Protein AF-A0A2D8AU77-F1 (afdb_monomer)

Solvent-accessible surface area (backbone atoms only — not comparable to full-atom values): 14672 Å² total; per-residue (Å²): 128,83,46,94,90,48,63,36,61,53,73,69,85,56,37,37,74,54,28,60,70,78,68,52,54,48,83,53,68,79,52,48,72,45,67,68,83,50,35,50,92,69,26,81,42,45,79,38,60,68,32,24,64,81,37,71,62,53,94,73,84,44,46,24,27,54,78,85,56,61,42,60,95,58,80,84,80,68,30,31,65,75,47,79,46,61,77,47,67,58,42,41,45,76,39,79,34,42,38,38,49,42,52,44,94,48,29,75,43,71,49,78,48,67,54,81,85,55,46,74,47,81,55,90,48,30,39,38,37,33,34,89,58,62,47,77,48,51,33,38,39,28,10,29,34,98,89,46,77,26,72,47,82,43,73,42,36,28,38,72,74,80,79,77,81,75,74,81,76,75,73,72,72,75,81,75,74,66,71,61,69,62,65,48,58,68,53,48,57,54,51,53,53,51,51,52,53,52,47,50,49,54,70,74,64,62,82,76,79,85,84,84,80,92,81,85,81,85,91,76,86,79,88,83,71,81,76,83,83,83,78,87,81,82,82,131

pLDDT: mean 84.71, std 14.75, range [48.06, 97.75]

Structure (mmCIF, N/CA/C/O backbone):
data_AF-A0A2D8AU77-F1
#
_entry.id   AF-A0A2D8AU77-F1
#
loop_
_atom_site.group_PDB
_atom_site.id
_atom_site.type_symbol
_atom_site.label_atom_id
_atom_site.label_alt_id
_atom_site.label_comp_id
_atom_site.label_asym_id
_atom_site.label_entity_id
_atom_site.label_seq_id
_atom_site.pdbx_PDB_ins_code
_atom_site.Cartn_x
_atom_site.Cartn_y
_atom_site.Cartn_z
_atom_site.occupancy
_atom_site.B_iso_or_equiv
_atom_site.auth_seq_id
_atom_site.auth_comp_id
_atom_site.auth_asym_id
_atom_site.auth_atom_id
_atom_site.pdbx_PDB_model_num
ATOM 1 N N . MET A 1 1 ? 14.375 4.867 -51.696 1.00 76.81 1 MET A N 1
ATOM 2 C CA . MET A 1 1 ? 15.497 3.934 -51.950 1.00 76.81 1 MET A CA 1
ATOM 3 C C . MET A 1 1 ? 16.720 4.616 -51.396 1.00 76.81 1 MET A C 1
ATOM 5 O O . MET A 1 1 ? 16.798 5.820 -51.591 1.00 76.81 1 MET A O 1
ATOM 9 N N . THR A 1 2 ? 17.594 3.895 -50.699 1.00 79.56 2 THR A N 1
ATOM 10 C CA . THR A 1 2 ? 18.822 4.482 -50.153 1.00 79.56 2 THR A CA 1
ATOM 11 C C . THR A 1 2 ? 19.690 5.033 -51.278 1.00 79.56 2 THR A C 1
ATOM 13 O O . THR A 1 2 ? 19.745 4.456 -52.376 1.00 79.56 2 THR A O 1
ATOM 16 N N . GLU A 1 3 ? 20.314 6.185 -51.048 1.00 84.06 3 GLU A N 1
ATOM 17 C CA . GLU A 1 3 ? 21.192 6.820 -52.026 1.00 84.06 3 GLU A CA 1
ATOM 18 C C . GLU A 1 3 ? 22.646 6.501 -51.697 1.00 84.06 3 GLU A C 1
ATOM 20 O O . GLU A 1 3 ? 23.125 6.800 -50.626 1.00 84.06 3 GLU A O 1
ATOM 25 N N . TRP A 1 4 ? 23.419 5.946 -52.631 1.00 80.75 4 TRP A N 1
ATOM 26 C CA . TRP A 1 4 ? 24.806 5.535 -52.346 1.00 80.75 4 TRP A CA 1
ATOM 27 C C . TRP A 1 4 ? 25.771 6.680 -51.965 1.00 80.75 4 TRP A C 1
ATOM 29 O O . TRP A 1 4 ? 26.880 6.409 -51.504 1.00 80.75 4 TRP A O 1
ATOM 39 N N . GLN A 1 5 ? 25.402 7.934 -52.254 1.00 89.00 5 GLN A N 1
ATOM 40 C CA . GLN A 1 5 ? 26.168 9.136 -51.889 1.00 89.00 5 GLN A CA 1
ATOM 41 C C . GLN A 1 5 ? 25.756 9.709 -50.540 1.00 89.00 5 GLN A C 1
ATOM 43 O O . GLN A 1 5 ? 26.489 10.541 -50.005 1.00 89.00 5 GLN A O 1
ATOM 48 N N . ASP A 1 6 ? 24.612 9.270 -50.033 1.00 92.50 6 ASP A N 1
ATOM 49 C CA . ASP A 1 6 ? 24.122 9.617 -48.723 1.00 92.50 6 ASP A CA 1
ATOM 50 C C . ASP A 1 6 ? 24.396 8.449 -47.781 1.00 92.50 6 ASP A C 1
ATOM 52 O O . ASP A 1 6 ? 24.239 7.286 -48.141 1.00 92.50 6 ASP A O 1
ATOM 56 N N . ALA A 1 7 ? 24.941 8.741 -46.611 1.00 93.75 7 ALA A N 1
ATOM 57 C CA . ALA A 1 7 ? 25.281 7.692 -45.657 1.00 93.75 7 ALA A CA 1
ATOM 58 C C . ALA A 1 7 ? 24.218 7.533 -44.568 1.00 93.75 7 ALA A C 1
ATOM 60 O O . ALA A 1 7 ? 24.369 6.600 -43.784 1.00 93.75 7 ALA A O 1
ATOM 61 N N . ASP A 1 8 ? 23.250 8.448 -44.512 1.00 94.88 8 ASP A N 1
ATOM 62 C CA . ASP A 1 8 ? 22.189 8.615 -43.514 1.00 94.88 8 ASP A CA 1
ATOM 63 C C . ASP A 1 8 ? 20.964 9.153 -44.277 1.00 94.88 8 ASP A C 1
ATOM 65 O O . ASP A 1 8 ? 20.753 10.355 -44.386 1.00 94.88 8 ASP A O 1
ATOM 69 N N . THR A 1 9 ? 20.252 8.255 -44.965 1.00 94.81 9 THR A N 1
ATOM 70 C CA . THR A 1 9 ? 19.249 8.606 -45.986 1.00 94.81 9 THR A CA 1
ATOM 71 C C . THR A 1 9 ? 18.031 9.344 -45.402 1.00 94.81 9 THR A C 1
ATOM 73 O O . THR A 1 9 ? 17.323 10.030 -46.148 1.00 94.81 9 THR A O 1
ATOM 76 N N . ASP A 1 10 ? 17.744 9.201 -44.109 1.00 93.00 10 ASP A N 1
ATOM 77 C CA . ASP A 1 10 ? 16.628 9.868 -43.432 1.00 93.00 10 ASP A CA 1
ATOM 78 C C . ASP A 1 10 ? 17.044 10.960 -42.428 1.00 93.00 10 ASP A C 1
ATOM 80 O O . ASP A 1 10 ? 16.170 11.572 -41.803 1.00 93.00 10 ASP A O 1
ATOM 84 N N . ASP A 1 11 ? 18.340 11.292 -42.382 1.00 94.06 11 ASP A N 1
ATOM 85 C CA . ASP A 1 11 ? 18.947 12.379 -41.606 1.00 94.06 11 ASP A CA 1
ATOM 86 C C . ASP A 1 11 ? 18.665 12.294 -40.086 1.00 94.06 11 ASP A C 1
ATOM 88 O O . ASP A 1 11 ? 18.584 13.320 -39.392 1.00 94.06 11 ASP A O 1
ATOM 92 N N . ASP A 1 12 ? 18.505 11.089 -39.535 1.00 92.44 12 ASP A N 1
ATOM 93 C CA . ASP A 1 12 ? 18.164 10.872 -38.121 1.00 92.44 12 ASP A CA 1
ATOM 94 C C . ASP A 1 12 ? 19.395 10.669 -37.202 1.00 92.44 12 ASP A C 1
ATOM 96 O O . ASP A 1 12 ? 19.289 10.549 -35.964 1.00 92.44 12 ASP A O 1
ATOM 100 N N . GLY A 1 13 ? 20.584 10.678 -37.814 1.00 92.12 13 GLY A N 1
ATOM 101 C CA . GLY A 1 13 ? 21.879 10.502 -37.172 1.00 92.12 13 GLY A CA 1
ATOM 102 C C . GLY A 1 13 ? 22.376 9.054 -37.127 1.00 92.12 13 GLY A C 1
ATOM 103 O O . GLY A 1 13 ? 23.469 8.821 -36.586 1.00 92.12 13 GLY A O 1
ATOM 104 N N . LEU A 1 14 ? 21.626 8.087 -37.659 1.00 92.94 14 LEU A N 1
ATOM 105 C CA . LEU A 1 14 ? 22.060 6.714 -37.891 1.00 92.94 14 LEU A CA 1
ATOM 106 C C . LEU A 1 14 ? 22.450 6.529 -39.358 1.00 92.94 14 LEU A C 1
ATOM 108 O O . LEU A 1 14 ? 21.893 7.105 -40.271 1.00 92.94 14 LEU A O 1
ATOM 112 N N . LYS A 1 15 ? 23.493 5.734 -39.601 1.00 94.81 15 LYS A N 1
ATOM 113 C CA . LYS A 1 15 ? 23.916 5.468 -40.980 1.00 94.81 15 LYS A CA 1
ATOM 114 C C . LYS A 1 15 ? 23.130 4.301 -41.547 1.00 94.81 15 LYS A C 1
ATOM 116 O O . LYS A 1 15 ? 23.093 3.270 -40.876 1.00 94.81 15 LYS A O 1
ATOM 121 N N . ASP A 1 16 ? 22.781 4.354 -42.831 1.00 93.69 16 ASP A N 1
ATOM 122 C CA . ASP A 1 16 ? 22.089 3.277 -43.554 1.00 93.69 16 ASP A CA 1
ATOM 123 C C . ASP A 1 16 ? 22.693 1.890 -43.277 1.00 93.69 16 ASP A C 1
ATOM 125 O O . ASP A 1 16 ? 22.014 0.887 -43.065 1.00 93.69 16 ASP A O 1
ATOM 129 N N . GLY A 1 17 ? 24.028 1.807 -43.304 1.00 92.31 17 GLY A N 1
ATOM 130 C CA . GLY A 1 17 ? 24.744 0.551 -43.087 1.00 92.31 17 GLY A CA 1
ATOM 131 C C . GLY A 1 17 ? 24.666 0.031 -41.648 1.00 92.31 17 GLY A C 1
ATOM 132 O O . GLY A 1 17 ? 24.762 -1.177 -41.439 1.00 92.31 17 GLY A O 1
ATOM 133 N N . TYR A 1 18 ? 24.527 0.924 -40.668 1.00 92.81 18 TYR A N 1
ATOM 134 C CA . TYR A 1 18 ? 24.339 0.571 -39.264 1.00 92.81 18 TYR A CA 1
ATOM 135 C C . TYR A 1 18 ? 22.894 0.162 -38.990 1.00 92.81 18 TYR A C 1
ATOM 137 O O . TYR A 1 18 ? 22.687 -0.875 -38.370 1.00 92.81 18 TYR A O 1
ATOM 145 N N . GLU A 1 19 ? 21.919 0.890 -39.523 1.00 94.44 19 GLU A N 1
ATOM 146 C CA . GLU A 1 19 ? 20.495 0.551 -39.428 1.00 94.44 19 GLU A CA 1
ATOM 147 C C . GLU A 1 19 ? 20.201 -0.840 -39.995 1.00 94.44 19 GLU A C 1
ATOM 149 O O . GLU A 1 19 ? 19.624 -1.690 -39.320 1.00 94.44 19 GLU A O 1
ATOM 154 N N . LEU A 1 20 ? 20.743 -1.159 -41.178 1.00 92.88 20 LEU A N 1
ATOM 155 C CA . LEU A 1 20 ? 20.658 -2.511 -41.745 1.00 92.88 20 LEU A CA 1
ATOM 156 C C . LEU A 1 20 ? 21.310 -3.583 -40.859 1.00 92.88 20 LEU A C 1
ATOM 158 O O . LEU A 1 20 ? 20.925 -4.752 -40.924 1.00 92.88 20 LEU A O 1
ATOM 162 N N . PHE A 1 21 ? 22.324 -3.213 -40.074 1.00 93.56 21 PHE A N 1
ATOM 163 C CA . PHE A 1 21 ? 23.000 -4.124 -39.155 1.00 93.56 21 PHE A CA 1
ATOM 164 C C . PHE A 1 21 ? 22.177 -4.380 -37.885 1.00 93.56 21 PHE A C 1
ATOM 166 O O . PHE A 1 21 ? 22.143 -5.522 -37.425 1.00 93.56 21 PHE A O 1
ATOM 173 N N . ILE A 1 22 ? 21.509 -3.358 -37.342 1.00 92.38 22 ILE A N 1
ATOM 174 C CA . ILE A 1 22 ? 20.638 -3.480 -36.159 1.00 92.38 22 ILE A CA 1
ATOM 175 C C . ILE A 1 22 ? 19.201 -3.903 -36.503 1.00 92.38 22 ILE A C 1
ATOM 177 O O . ILE A 1 22 ? 18.459 -4.311 -35.616 1.00 92.38 22 ILE A O 1
ATOM 181 N N . GLY A 1 23 ? 18.832 -3.886 -37.786 1.00 92.06 23 GLY A N 1
ATOM 182 C CA . GLY A 1 23 ? 17.532 -4.333 -38.283 1.00 92.06 23 GLY A CA 1
ATOM 183 C C . GLY A 1 23 ? 16.473 -3.234 -38.404 1.00 92.06 23 GLY A C 1
ATOM 184 O O . GLY A 1 23 ? 15.302 -3.573 -38.583 1.00 92.06 23 GLY A O 1
ATOM 185 N N . THR A 1 24 ? 16.863 -1.958 -38.332 1.00 94.00 24 THR A N 1
ATOM 186 C CA . THR A 1 24 ? 15.988 -0.808 -38.610 1.00 94.00 24 THR A CA 1
ATOM 187 C C . THR A 1 24 ? 15.994 -0.460 -40.106 1.00 94.00 24 THR A C 1
ATOM 189 O O . THR A 1 24 ? 16.575 -1.188 -40.925 1.00 94.00 24 THR A O 1
ATOM 192 N N . ASN A 1 25 ? 15.236 0.564 -40.510 1.00 93.31 25 ASN A N 1
ATOM 193 C CA . ASN A 1 25 ? 14.991 0.867 -41.917 1.00 93.31 25 ASN A CA 1
ATOM 194 C C . ASN A 1 25 ? 15.530 2.257 -42.291 1.00 93.31 25 ASN A C 1
ATOM 196 O O . ASN A 1 25 ? 14.841 3.214 -41.965 1.00 93.31 25 ASN A O 1
ATOM 200 N N . PRO A 1 26 ? 16.571 2.345 -43.148 1.00 94.88 26 PRO A N 1
ATOM 201 C CA . PRO A 1 26 ? 17.208 3.607 -43.572 1.00 94.88 26 PRO A CA 1
ATOM 202 C C . PRO A 1 26 ? 16.337 4.648 -44.279 1.00 94.88 26 PRO A C 1
ATOM 204 O O . PRO A 1 26 ? 16.830 5.609 -44.856 1.00 94.88 26 PRO A O 1
ATOM 207 N N . LEU A 1 27 ? 15.044 4.383 -44.428 1.00 94.50 27 LEU A N 1
ATOM 208 C CA . LEU A 1 27 ? 14.089 5.301 -45.038 1.00 94.50 27 LEU A CA 1
ATOM 209 C C . LEU A 1 27 ? 13.119 5.884 -44.003 1.00 94.50 27 LEU A C 1
ATOM 211 O O . LEU A 1 27 ? 12.182 6.583 -44.404 1.00 94.50 27 LEU A O 1
ATOM 215 N N . PHE A 1 28 ? 13.258 5.517 -42.730 1.00 93.62 28 PHE A N 1
ATOM 216 C CA . PHE A 1 28 ? 12.332 5.843 -41.659 1.00 93.62 28 PHE A CA 1
ATOM 217 C C . PHE A 1 28 ? 13.088 6.144 -40.374 1.00 93.62 28 PHE A C 1
ATOM 219 O O . PHE A 1 28 ? 13.631 5.241 -39.754 1.00 93.62 28 PHE A O 1
ATOM 226 N N . THR A 1 29 ? 12.947 7.390 -39.931 1.00 93.19 29 THR A N 1
ATOM 227 C CA . THR A 1 29 ? 13.576 7.900 -38.717 1.00 93.19 29 THR A CA 1
ATOM 228 C C . THR A 1 29 ? 13.293 7.011 -37.507 1.00 93.19 29 THR A C 1
ATOM 230 O O . THR A 1 29 ? 12.124 6.771 -37.172 1.00 93.19 29 THR A O 1
ATOM 233 N N . ASP A 1 30 ? 14.342 6.619 -36.796 1.00 93.81 30 ASP A N 1
ATOM 234 C CA . ASP A 1 30 ? 14.290 5.870 -35.551 1.00 93.81 30 ASP A CA 1
ATOM 235 C C . ASP A 1 30 ? 14.156 6.841 -34.369 1.00 93.81 30 ASP A C 1
ATOM 237 O O . ASP A 1 30 ? 15.138 7.307 -33.791 1.00 93.81 30 ASP A O 1
ATOM 241 N N . LEU A 1 31 ? 12.924 7.191 -34.006 1.00 92.81 31 LEU A N 1
ATOM 242 C CA . LEU A 1 31 ? 12.674 8.168 -32.944 1.00 92.81 31 LEU A CA 1
ATOM 243 C C . LEU A 1 31 ? 12.874 7.582 -31.535 1.00 92.81 31 LEU A C 1
ATOM 245 O O . LEU A 1 31 ? 12.769 6.377 -31.319 1.00 92.81 31 LEU A O 1
ATOM 249 N N . ASP A 1 32 ? 13.187 8.495 -30.620 1.00 94.69 32 ASP A N 1
ATOM 250 C CA . ASP A 1 32 ? 13.056 8.376 -29.166 1.00 94.69 32 ASP A CA 1
ATOM 251 C C . ASP A 1 32 ? 11.795 9.180 -28.819 1.00 94.69 32 ASP A C 1
ATOM 253 O O . ASP A 1 32 ? 11.794 10.419 -28.903 1.00 94.69 32 ASP A O 1
ATOM 257 N N . ASN A 1 33 ? 10.670 8.489 -28.639 1.00 96.00 33 ASN A N 1
ATOM 258 C CA . ASN A 1 33 ? 9.356 9.134 -28.608 1.00 96.00 33 ASN A CA 1
ATOM 259 C C . ASN A 1 33 ? 8.957 9.613 -27.203 1.00 96.00 33 ASN A C 1
ATOM 261 O O . ASN A 1 33 ? 8.157 10.551 -27.091 1.00 96.00 33 ASN A O 1
ATOM 265 N N . ASP A 1 34 ? 9.547 9.060 -26.148 1.00 96.69 34 ASP A N 1
ATOM 266 C CA . ASP A 1 34 ? 9.328 9.501 -24.769 1.00 96.69 34 ASP A CA 1
ATOM 267 C C . ASP A 1 34 ? 10.467 10.359 -24.187 1.00 96.69 34 ASP A C 1
ATOM 269 O O . ASP A 1 34 ? 10.263 11.052 -23.183 1.00 96.69 34 ASP A O 1
ATOM 273 N N . GLY A 1 35 ? 11.604 10.442 -24.876 1.00 95.75 35 GLY A N 1
ATOM 274 C CA . GLY A 1 35 ? 12.720 11.321 -24.558 1.00 95.75 35 GLY A CA 1
ATOM 275 C C . GLY A 1 35 ? 13.615 10.809 -23.433 1.00 95.75 35 GLY A C 1
ATOM 276 O O . GLY A 1 35 ? 14.251 11.636 -22.764 1.00 95.75 35 GLY A O 1
ATOM 277 N N . ASP A 1 36 ? 13.651 9.501 -23.179 1.00 95.12 36 ASP A N 1
ATOM 278 C CA . ASP A 1 36 ? 14.507 8.889 -22.157 1.00 95.12 36 ASP A CA 1
ATOM 279 C C . ASP A 1 36 ? 15.983 8.746 -22.606 1.00 95.12 36 ASP A C 1
ATOM 281 O O . ASP A 1 36 ? 16.886 8.520 -21.789 1.00 95.12 36 ASP A O 1
ATOM 285 N N . GLY A 1 37 ? 16.251 9.004 -23.891 1.00 93.88 37 GLY A N 1
ATOM 286 C CA . GLY A 1 37 ? 17.565 8.922 -24.517 1.00 93.88 37 GLY A CA 1
ATOM 287 C C . GLY A 1 37 ? 17.822 7.611 -25.259 1.00 93.88 37 GLY A C 1
ATOM 288 O O . GLY A 1 37 ? 18.938 7.428 -25.768 1.00 93.88 37 GLY A O 1
ATOM 289 N N . LEU A 1 38 ? 16.835 6.722 -25.336 1.00 95.38 38 LEU A N 1
ATOM 290 C CA . LEU A 1 38 ? 16.853 5.481 -26.090 1.00 95.38 38 LEU A CA 1
ATOM 291 C C . LEU A 1 38 ? 15.836 5.534 -27.221 1.00 95.38 38 LEU A C 1
ATOM 293 O O . LEU A 1 38 ? 14.781 6.139 -27.139 1.00 95.38 38 LEU A O 1
ATOM 297 N N . ARG A 1 39 ? 16.202 4.923 -28.345 1.00 94.06 39 ARG A N 1
ATOM 298 C CA . ARG A 1 39 ? 15.299 4.817 -29.494 1.00 94.06 39 ARG A CA 1
ATOM 299 C C . ARG A 1 39 ? 14.408 3.592 -29.322 1.00 94.06 39 ARG A C 1
ATOM 301 O O . ARG A 1 39 ? 14.814 2.625 -28.673 1.00 94.06 39 ARG A O 1
ATOM 308 N N . TRP A 1 40 ? 13.287 3.561 -30.036 1.00 92.75 40 TRP A N 1
ATOM 309 C CA . TRP A 1 40 ? 12.281 2.490 -29.971 1.00 92.75 40 TRP A CA 1
ATOM 310 C C . TRP A 1 40 ? 12.788 1.040 -30.068 1.00 92.75 40 TRP A C 1
ATOM 312 O O . TRP A 1 40 ? 12.117 0.118 -29.619 1.00 92.75 40 TRP A O 1
ATOM 322 N N . PHE A 1 41 ? 13.940 0.793 -30.699 1.00 92.31 41 PHE A N 1
ATOM 323 C CA . PHE A 1 41 ? 14.514 -0.553 -30.840 1.00 92.31 41 PHE A CA 1
ATOM 324 C C . PHE A 1 41 ? 15.419 -0.967 -29.665 1.00 92.31 41 PHE A C 1
ATOM 326 O O . PHE A 1 41 ? 15.883 -2.108 -29.616 1.00 92.31 41 PHE A O 1
ATOM 333 N N . GLN A 1 42 ? 15.727 -0.036 -28.763 1.00 93.81 42 GLN A N 1
ATOM 334 C CA . GLN A 1 42 ? 16.488 -0.253 -27.530 1.00 93.81 42 GLN A CA 1
ATOM 335 C C . GLN A 1 42 ? 15.576 -0.250 -26.305 1.00 93.81 42 GLN A C 1
ATOM 337 O O . GLN A 1 42 ? 15.958 -0.835 -25.296 1.00 93.81 42 GLN A O 1
ATOM 342 N N . ASP A 1 43 ? 14.405 0.374 -26.415 1.00 95.62 43 ASP A N 1
ATOM 343 C CA . ASP A 1 43 ? 13.401 0.461 -25.364 1.00 95.62 43 ASP A CA 1
ATOM 344 C C . ASP A 1 43 ? 12.279 -0.574 -25.554 1.00 95.62 43 ASP A C 1
ATOM 346 O O . ASP A 1 43 ? 11.834 -0.831 -26.675 1.00 95.62 43 ASP A O 1
ATOM 350 N N . CYS A 1 44 ? 11.818 -1.185 -24.462 1.00 95.25 44 CYS A N 1
ATOM 351 C CA . CYS A 1 44 ? 10.640 -2.040 -24.489 1.00 95.25 44 CYS A CA 1
ATOM 352 C C . CYS A 1 44 ? 9.316 -1.249 -24.488 1.00 95.25 44 CYS A C 1
ATOM 354 O O . CYS A 1 44 ? 8.312 -1.799 -24.957 1.00 95.25 44 CYS A O 1
ATOM 356 N N . ASP A 1 45 ? 9.304 0.017 -24.048 1.00 96.19 45 ASP A N 1
ATOM 357 C CA . ASP A 1 45 ? 8.154 0.928 -24.131 1.00 96.19 45 ASP A CA 1
ATOM 358 C C . ASP A 1 45 ? 8.561 2.382 -24.436 1.00 96.19 45 ASP A C 1
ATOM 360 O O . ASP A 1 45 ? 8.499 3.251 -23.578 1.00 96.19 45 ASP A O 1
ATOM 364 N N . ASP A 1 46 ? 8.813 2.668 -25.717 1.00 96.00 46 ASP A N 1
ATOM 365 C CA . ASP A 1 46 ? 9.129 3.999 -26.291 1.00 96.00 46 ASP A CA 1
ATOM 366 C C . ASP A 1 46 ? 8.003 5.061 -26.160 1.00 96.00 46 ASP A C 1
ATOM 368 O O . ASP A 1 46 ? 7.955 6.070 -26.866 1.00 96.00 46 ASP A O 1
ATOM 372 N N . ASN A 1 47 ? 6.991 4.821 -25.326 1.00 97.19 47 ASN A N 1
ATOM 373 C CA . ASN A 1 47 ? 5.974 5.815 -24.974 1.00 97.19 47 ASN A CA 1
ATOM 374 C C . ASN A 1 47 ? 6.014 6.192 -23.490 1.00 97.19 47 ASN A C 1
ATOM 376 O O . ASN A 1 47 ? 5.160 6.974 -23.047 1.00 97.19 47 ASN A O 1
ATOM 380 N N . ASN A 1 48 ? 6.955 5.652 -22.718 1.00 96.94 48 ASN A N 1
ATOM 381 C CA . ASN A 1 48 ? 7.048 5.865 -21.290 1.00 96.94 48 ASN A CA 1
ATOM 382 C C . ASN A 1 48 ? 8.501 5.926 -20.824 1.00 96.94 48 ASN A C 1
ATOM 384 O O . ASN A 1 48 ? 9.073 4.925 -20.419 1.00 96.94 48 ASN A O 1
ATOM 388 N N . SER A 1 49 ? 8.995 7.150 -20.645 1.00 96.75 49 SER A N 1
ATOM 389 C CA . SER A 1 49 ? 10.380 7.428 -20.253 1.00 96.75 49 SER A CA 1
ATOM 390 C C . SER A 1 49 ? 10.802 6.922 -18.861 1.00 96.75 49 SER A C 1
ATOM 392 O O . SER A 1 49 ? 11.863 7.297 -18.364 1.00 96.75 49 SER A O 1
ATOM 394 N N . ASN A 1 50 ? 9.922 6.220 -18.138 1.00 96.81 50 ASN A N 1
ATOM 395 C CA . ASN A 1 50 ? 10.250 5.553 -16.875 1.00 96.81 50 ASN A CA 1
ATOM 396 C C . ASN A 1 50 ? 10.486 4.048 -17.049 1.00 96.81 50 ASN A C 1
ATOM 398 O O . ASN A 1 50 ? 10.926 3.424 -16.088 1.00 96.81 50 ASN A O 1
ATOM 402 N N . ILE A 1 51 ? 10.166 3.489 -18.215 1.00 97.06 51 ILE A N 1
ATOM 403 C CA . ILE A 1 51 ? 10.388 2.093 -18.572 1.00 97.06 51 ILE A CA 1
ATOM 404 C C . ILE A 1 51 ? 11.496 2.103 -19.606 1.00 97.06 51 ILE A C 1
ATOM 406 O O . ILE A 1 51 ? 11.283 2.638 -20.679 1.00 97.06 51 ILE A O 1
ATOM 410 N N . SER A 1 52 ? 12.662 1.564 -19.266 1.00 96.81 52 SER A N 1
ATOM 411 C CA . SER A 1 52 ? 13.769 1.416 -20.206 1.00 96.81 52 SER A CA 1
ATOM 412 C C . SER A 1 52 ? 14.882 0.545 -19.623 1.00 96.81 52 SER A C 1
ATOM 414 O O . SER A 1 52 ? 14.970 0.430 -18.404 1.00 96.81 52 SER A O 1
ATOM 416 N N . PRO A 1 53 ? 15.815 -0.019 -20.419 1.00 96.62 53 PRO A N 1
ATOM 417 C CA . PRO A 1 53 ? 16.913 -0.884 -19.956 1.00 96.62 53 PRO A CA 1
ATOM 418 C C . PRO A 1 53 ? 17.748 -0.425 -18.747 1.00 96.62 53 PRO A C 1
ATOM 420 O O . PRO A 1 53 ? 18.523 -1.204 -18.187 1.00 96.62 53 PRO A O 1
ATOM 423 N N . TYR A 1 54 ? 17.682 0.861 -18.397 1.00 94.25 54 TYR A N 1
ATOM 424 C CA . TYR A 1 54 ? 18.432 1.465 -17.296 1.00 94.25 54 TYR A CA 1
ATOM 425 C C . TYR A 1 54 ? 17.542 1.993 -16.165 1.00 94.25 54 TYR A C 1
ATOM 427 O O . TYR A 1 54 ? 18.069 2.590 -15.216 1.00 94.25 54 TYR A O 1
ATOM 435 N N . ALA A 1 55 ? 16.225 1.812 -16.257 1.00 95.94 55 ALA A N 1
ATOM 436 C CA . ALA A 1 55 ? 15.302 2.151 -15.190 1.00 95.94 55 ALA A CA 1
ATOM 437 C C . ALA A 1 55 ? 15.578 1.302 -13.939 1.00 95.94 55 ALA A C 1
ATOM 439 O O . ALA A 1 55 ? 16.201 0.241 -13.989 1.00 95.94 55 ALA A O 1
ATOM 440 N N . ASN A 1 56 ? 15.145 1.805 -12.783 1.00 95.44 56 ASN A N 1
ATOM 441 C CA . ASN A 1 56 ? 15.139 1.001 -11.566 1.00 95.44 56 ASN A CA 1
ATOM 442 C C . ASN A 1 56 ? 13.762 0.364 -11.431 1.00 95.44 56 ASN A C 1
ATOM 444 O O . ASN A 1 56 ? 12.774 1.087 -11.548 1.00 95.44 56 ASN A O 1
ATOM 448 N N . GLU A 1 57 ? 13.726 -0.915 -11.068 1.00 96.44 57 GLU A N 1
ATOM 449 C CA . GLU A 1 57 ? 12.480 -1.597 -10.721 1.00 96.44 57 GLU A CA 1
ATOM 450 C C . GLU A 1 57 ? 11.725 -0.853 -9.619 1.00 96.44 57 GLU A C 1
ATOM 452 O O . GLU A 1 57 ? 12.302 -0.407 -8.612 1.00 96.44 57 GLU A O 1
ATOM 457 N N . ILE A 1 58 ? 10.412 -0.762 -9.791 1.00 94.00 58 ILE A N 1
ATOM 458 C CA . ILE A 1 58 ? 9.467 -0.394 -8.748 1.00 94.00 58 ILE A CA 1
ATOM 459 C C . ILE A 1 58 ? 8.341 -1.415 -8.736 1.00 94.00 58 ILE A C 1
ATOM 461 O O . ILE A 1 58 ? 7.913 -1.874 -9.771 1.00 94.00 58 ILE A O 1
ATOM 465 N N . ARG A 1 59 ? 7.815 -1.730 -7.550 1.00 91.75 59 ARG A N 1
ATOM 466 C CA . ARG A 1 59 ? 6.767 -2.746 -7.369 1.00 91.75 59 ARG A CA 1
ATOM 467 C C . ARG A 1 59 ? 5.428 -2.291 -7.962 1.00 91.75 59 ARG A C 1
ATOM 469 O O . ARG A 1 59 ? 4.564 -1.795 -7.230 1.00 91.75 59 ARG A O 1
ATOM 476 N N . ASN A 1 60 ? 5.283 -2.388 -9.277 1.00 93.19 60 ASN A N 1
ATOM 477 C CA . ASN A 1 60 ? 4.127 -1.926 -10.043 1.00 93.19 60 ASN A CA 1
ATOM 478 C C . ASN A 1 60 ? 3.556 -3.027 -10.964 1.00 93.19 60 ASN A C 1
ATOM 480 O O . ASN A 1 60 ? 2.501 -2.810 -11.570 1.00 93.19 60 ASN A O 1
ATOM 484 N N . GLY A 1 61 ? 4.195 -4.202 -11.023 1.00 92.81 61 GLY A N 1
ATOM 485 C CA . GLY A 1 61 ? 3.790 -5.325 -11.866 1.00 92.81 61 GLY A CA 1
ATOM 486 C C . GLY A 1 61 ? 4.199 -5.190 -13.336 1.00 92.81 61 GLY A C 1
ATOM 487 O O . GLY A 1 61 ? 3.597 -5.853 -14.187 1.00 92.81 61 GLY A O 1
ATOM 488 N N . ILE A 1 62 ? 5.166 -4.324 -13.639 1.00 95.94 62 ILE A N 1
ATOM 489 C CA . ILE A 1 62 ? 5.738 -4.055 -14.962 1.00 95.94 62 ILE A CA 1
ATOM 490 C C . ILE A 1 62 ? 7.242 -4.371 -14.897 1.00 95.94 62 ILE A C 1
ATOM 492 O O . ILE A 1 62 ? 7.853 -4.288 -13.844 1.00 95.94 62 ILE A O 1
ATOM 496 N N . ASP A 1 63 ? 7.816 -4.788 -16.023 1.00 97.31 63 ASP A N 1
ATOM 497 C CA . ASP A 1 63 ? 9.270 -4.865 -16.216 1.00 97.31 63 ASP A CA 1
ATOM 498 C C . ASP A 1 63 ? 9.765 -3.450 -16.535 1.00 97.31 63 ASP A C 1
ATOM 500 O O . ASP A 1 63 ? 9.703 -3.022 -17.691 1.00 97.31 63 ASP A O 1
ATOM 504 N N . ASP A 1 64 ? 10.133 -2.678 -15.509 1.00 97.75 64 ASP A N 1
ATOM 505 C CA . ASP A 1 64 ? 10.542 -1.286 -15.711 1.00 97.75 64 ASP A CA 1
ATOM 506 C C . ASP A 1 64 ? 11.899 -1.225 -16.420 1.00 97.75 64 ASP A C 1
ATOM 508 O O . ASP A 1 64 ? 12.138 -0.313 -17.208 1.00 97.75 64 ASP A O 1
ATOM 512 N N . ASN A 1 65 ? 12.787 -2.191 -16.170 1.00 97.00 65 ASN A N 1
ATOM 513 C CA . ASN A 1 65 ? 14.140 -2.193 -16.714 1.00 97.00 65 ASN A CA 1
ATOM 514 C C . ASN A 1 65 ? 14.343 -3.038 -17.987 1.00 97.00 65 ASN A C 1
ATOM 516 O O . ASN A 1 65 ? 15.479 -3.270 -18.408 1.00 97.00 65 ASN A O 1
ATOM 520 N N . CYS A 1 66 ? 13.262 -3.471 -18.634 1.00 96.06 66 CYS A N 1
ATOM 521 C CA . CYS A 1 66 ? 13.253 -4.212 -19.896 1.00 96.06 66 CYS A CA 1
ATOM 522 C C . CYS A 1 66 ? 14.159 -5.465 -19.927 1.00 96.06 66 CYS A C 1
ATOM 524 O O . CYS A 1 66 ? 14.716 -5.801 -20.985 1.00 96.06 66 CYS A O 1
ATOM 526 N N . ASN A 1 67 ? 14.358 -6.164 -18.804 1.00 96.12 67 ASN A N 1
ATOM 527 C CA . ASN A 1 67 ? 15.221 -7.353 -18.757 1.00 96.12 67 ASN A CA 1
ATOM 528 C C . ASN A 1 67 ? 14.469 -8.689 -18.895 1.00 96.12 67 ASN A C 1
ATOM 530 O O . ASN A 1 67 ? 15.105 -9.746 -19.011 1.00 96.12 67 ASN A O 1
ATOM 534 N N . GLY A 1 68 ? 13.139 -8.645 -18.961 1.00 95.62 68 GLY A N 1
ATOM 535 C CA . GLY A 1 68 ? 12.251 -9.792 -19.107 1.00 95.62 68 GLY A CA 1
ATOM 536 C C . GLY A 1 68 ? 11.788 -10.425 -17.792 1.00 95.62 68 GLY A C 1
ATOM 537 O O . GLY A 1 68 ? 11.066 -11.427 -17.841 1.00 95.62 68 GLY A O 1
ATOM 538 N N . GLU A 1 69 ? 12.188 -9.884 -16.644 1.00 96.88 69 GLU A N 1
ATOM 539 C CA . GLU A 1 69 ? 11.655 -10.199 -15.317 1.00 96.88 69 GLU A CA 1
ATOM 540 C C . GLU A 1 69 ? 10.770 -9.033 -14.831 1.00 96.88 69 GLU A C 1
ATOM 542 O O . GLU A 1 69 ? 10.766 -7.968 -15.425 1.00 96.88 69 GLU A O 1
ATOM 547 N N . ILE A 1 70 ? 9.898 -9.275 -13.849 1.00 95.00 70 ILE A N 1
ATOM 548 C CA . ILE A 1 70 ? 8.970 -8.256 -13.329 1.00 95.00 70 ILE A CA 1
ATOM 549 C C . ILE A 1 70 ? 9.280 -8.057 -11.849 1.00 95.00 70 ILE A C 1
ATOM 551 O O . ILE A 1 70 ? 9.292 -9.049 -11.106 1.00 95.00 70 ILE A O 1
ATOM 555 N N . ASP A 1 71 ? 9.442 -6.799 -11.427 1.00 94.19 71 ASP A N 1
ATOM 556 C CA . ASP A 1 71 ? 9.637 -6.372 -10.038 1.00 94.19 71 ASP A CA 1
ATOM 557 C C . ASP A 1 71 ? 10.827 -7.077 -9.333 1.00 94.19 71 ASP A C 1
ATOM 559 O O . ASP A 1 71 ? 10.794 -7.343 -8.120 1.00 94.19 71 ASP A O 1
ATOM 563 N N . GLU A 1 72 ? 11.883 -7.447 -10.064 1.00 94.06 72 GLU A N 1
ATOM 564 C CA . GLU A 1 72 ? 13.010 -8.203 -9.516 1.00 94.06 72 GLU A CA 1
ATOM 565 C C . GLU A 1 72 ? 14.011 -7.336 -8.736 1.00 94.06 72 GLU A C 1
ATOM 567 O O . GLU A 1 72 ? 14.057 -6.112 -8.808 1.00 94.06 72 GLU A O 1
ATOM 572 N N . GLY A 1 73 ? 14.832 -7.976 -7.898 1.00 91.50 73 GLY A N 1
ATOM 573 C CA . GLY A 1 73 ? 15.851 -7.273 -7.106 1.00 91.50 73 GLY A CA 1
ATOM 574 C C . GLY A 1 73 ? 15.302 -6.329 -6.023 1.00 91.50 73 GLY A C 1
ATOM 575 O O . GLY A 1 73 ? 16.089 -5.744 -5.272 1.00 91.50 73 GLY A O 1
ATOM 576 N N . LEU A 1 74 ? 13.979 -6.211 -5.894 1.00 92.88 74 LEU A N 1
ATOM 577 C CA . LEU A 1 74 ? 13.322 -5.452 -4.840 1.00 92.88 74 LEU A CA 1
ATOM 578 C C . LEU A 1 74 ? 13.418 -6.168 -3.483 1.00 92.88 74 LEU A C 1
ATOM 580 O O . LEU A 1 74 ? 13.462 -7.398 -3.421 1.00 92.88 74 LEU A O 1
ATOM 584 N N . PRO A 1 75 ? 13.426 -5.420 -2.365 1.00 91.31 75 PRO A N 1
ATOM 585 C CA . PRO A 1 75 ? 13.333 -6.016 -1.040 1.00 91.31 75 PRO A CA 1
ATOM 586 C C . PRO A 1 75 ? 12.052 -6.842 -0.871 1.00 91.31 75 PRO A C 1
ATOM 588 O O . PRO A 1 75 ? 10.977 -6.451 -1.341 1.00 91.31 75 PRO A O 1
ATOM 591 N N . ASP A 1 76 ? 12.171 -7.949 -0.138 1.00 90.56 76 ASP A N 1
ATOM 592 C CA . ASP A 1 76 ? 11.022 -8.746 0.287 1.00 90.56 76 ASP A CA 1
ATOM 593 C C . ASP A 1 76 ? 10.073 -7.896 1.140 1.00 90.56 76 ASP A C 1
ATOM 595 O O . ASP A 1 76 ? 10.503 -7.165 2.040 1.00 90.56 76 ASP A O 1
ATOM 599 N N . LEU A 1 77 ? 8.771 -8.031 0.893 1.00 93.12 77 LEU A N 1
ATOM 600 C CA . LEU A 1 77 ? 7.753 -7.392 1.719 1.00 93.12 77 LEU A CA 1
ATOM 601 C C . LEU A 1 77 ? 7.635 -8.107 3.062 1.00 93.12 77 LEU A C 1
ATOM 603 O O . LEU A 1 77 ? 7.645 -9.335 3.148 1.00 93.12 77 LEU A O 1
ATOM 607 N N . ASN A 1 78 ? 7.465 -7.328 4.122 1.00 95.69 78 ASN A N 1
ATOM 608 C CA . ASN A 1 78 ? 7.237 -7.849 5.459 1.00 95.69 78 ASN A CA 1
ATOM 609 C C . ASN A 1 78 ? 6.138 -7.017 6.128 1.00 95.69 78 ASN A C 1
ATOM 611 O O . ASN A 1 78 ? 6.451 -6.144 6.944 1.00 95.69 78 ASN A O 1
ATOM 615 N N . PRO A 1 79 ? 4.857 -7.229 5.766 1.00 96.62 79 PRO A N 1
ATOM 616 C CA . PRO A 1 79 ? 3.758 -6.514 6.398 1.00 96.62 79 PRO A CA 1
ATOM 617 C C . PRO A 1 79 ? 3.753 -6.815 7.897 1.00 96.62 79 PRO A C 1
ATOM 619 O O . PRO A 1 79 ? 3.934 -7.960 8.310 1.00 96.62 79 PRO A O 1
ATOM 622 N N . GLN A 1 80 ? 3.571 -5.790 8.726 1.00 96.25 80 GLN A N 1
ATOM 623 C CA . GLN A 1 80 ? 3.582 -5.932 10.182 1.00 96.25 80 GLN A CA 1
ATOM 624 C C . GLN A 1 80 ? 2.551 -5.029 10.834 1.00 96.25 80 GLN A C 1
ATOM 626 O O . GLN A 1 80 ? 2.520 -3.829 10.562 1.00 96.25 80 GLN A O 1
ATOM 631 N N . ILE A 1 81 ? 1.771 -5.588 11.761 1.00 96.56 81 ILE A N 1
ATOM 632 C CA . ILE A 1 81 ? 0.927 -4.794 12.655 1.00 96.56 81 ILE A CA 1
ATOM 633 C C . ILE A 1 81 ? 1.821 -4.063 13.661 1.00 96.56 81 ILE A C 1
ATOM 635 O O . ILE A 1 81 ? 2.568 -4.675 14.420 1.00 96.56 81 ILE A O 1
ATOM 639 N N . LEU A 1 82 ? 1.732 -2.734 13.676 1.00 95.81 82 LEU A N 1
ATOM 640 C CA . LEU A 1 82 ? 2.490 -1.888 14.598 1.00 95.81 82 LEU A CA 1
ATOM 641 C C . LEU A 1 82 ? 1.675 -1.532 15.837 1.00 95.81 82 LEU A C 1
ATOM 643 O O . LEU A 1 82 ? 2.194 -1.522 16.953 1.00 95.81 82 LEU A O 1
ATOM 647 N N . ILE A 1 83 ? 0.406 -1.175 15.636 1.00 95.19 83 ILE A N 1
ATOM 648 C CA . ILE A 1 83 ? -0.461 -0.662 16.696 1.00 95.19 83 ILE A CA 1
ATOM 649 C C . ILE A 1 83 ? -1.846 -1.268 16.537 1.00 95.19 83 ILE A C 1
ATOM 651 O O . ILE A 1 83 ? -2.416 -1.236 15.450 1.00 95.19 83 ILE A O 1
ATOM 655 N N . VAL A 1 84 ? -2.410 -1.721 17.655 1.00 96.31 84 VAL A N 1
ATOM 656 C CA . VAL A 1 84 ? -3.834 -2.022 17.806 1.00 96.31 84 VAL A CA 1
ATOM 657 C C . VAL A 1 84 ? -4.347 -1.214 18.990 1.00 96.31 84 VAL A C 1
ATOM 659 O O . VAL A 1 84 ? -3.807 -1.285 20.094 1.00 96.31 84 VAL A O 1
ATOM 662 N N . SER A 1 85 ? -5.375 -0.409 18.757 1.00 95.62 85 SER A N 1
ATOM 663 C CA . SER A 1 85 ? -5.979 0.464 19.759 1.00 95.62 85 SER A CA 1
ATOM 664 C C . SER A 1 85 ? -7.470 0.187 19.880 1.00 95.62 85 SER A C 1
ATOM 666 O O . SER A 1 85 ? -8.135 -0.127 18.897 1.00 95.62 85 SER A O 1
ATOM 668 N N . TYR A 1 86 ? -7.983 0.317 21.098 1.00 95.50 86 TYR A N 1
ATOM 669 C CA . TYR A 1 86 ? -9.367 0.021 21.448 1.00 95.50 86 TYR A CA 1
ATOM 670 C C . TYR A 1 86 ? -9.988 1.272 22.066 1.00 95.50 86 TYR A C 1
ATOM 672 O O . TYR A 1 86 ? -9.343 1.930 22.886 1.00 95.50 86 TYR A O 1
ATOM 680 N N . SER A 1 87 ? -11.246 1.575 21.745 1.00 95.31 87 SER A N 1
ATOM 681 C CA . SER A 1 87 ? -12.016 2.583 22.487 1.00 95.31 87 SER A CA 1
ATOM 682 C C . SER A 1 87 ? -12.200 2.173 23.951 1.00 95.31 87 SER A C 1
ATOM 684 O O . SER A 1 87 ? -12.141 3.011 24.849 1.00 95.31 87 SER A O 1
ATOM 686 N N . SER A 1 88 ? -12.399 0.874 24.187 1.00 92.81 88 SER A N 1
ATOM 687 C CA . SER A 1 88 ? -12.415 0.225 25.496 1.00 92.81 88 SER A CA 1
ATOM 688 C C . SER A 1 88 ? -12.148 -1.277 25.333 1.00 92.81 88 SER A C 1
ATOM 690 O O . SER A 1 88 ? -12.507 -1.862 24.317 1.00 92.81 88 SER A O 1
ATOM 692 N N . GLN A 1 89 ? -11.505 -1.916 26.317 1.00 88.69 89 GLN A N 1
ATOM 693 C CA . GLN A 1 89 ? -11.285 -3.379 26.303 1.00 88.69 89 GLN A CA 1
ATOM 694 C C . GLN A 1 89 ? -12.517 -4.170 26.766 1.00 88.69 89 GLN A C 1
ATOM 696 O O . GLN A 1 89 ? -12.616 -5.374 26.538 1.00 88.69 89 GLN A O 1
ATOM 701 N N . SER A 1 90 ? -13.468 -3.485 27.398 1.00 93.44 90 SER A N 1
ATOM 702 C CA . SER A 1 90 ? -14.759 -4.037 27.766 1.00 93.44 90 SER A CA 1
ATOM 703 C C . SER A 1 90 ? -15.874 -3.024 27.528 1.00 93.44 90 SER A C 1
ATOM 705 O O . SER A 1 90 ? -15.651 -1.807 27.547 1.00 93.44 90 SER A O 1
ATOM 707 N N . ALA A 1 91 ? -17.076 -3.525 27.259 1.00 93.38 91 ALA A N 1
ATOM 708 C CA . ALA A 1 91 ? -18.272 -2.713 27.080 1.00 93.38 91 ALA A CA 1
ATOM 709 C C . ALA A 1 91 ? -19.517 -3.448 27.590 1.00 93.38 91 ALA A C 1
ATOM 711 O O . ALA A 1 91 ? -19.490 -4.645 27.870 1.00 93.38 91 ALA A O 1
ATOM 712 N N . GLU A 1 92 ? -20.624 -2.734 27.752 1.00 93.62 92 GLU A N 1
ATOM 713 C CA . GLU A 1 92 ? -21.919 -3.367 28.012 1.00 93.62 92 GLU A CA 1
ATOM 714 C C . GLU A 1 92 ? -22.470 -3.986 26.716 1.00 93.62 92 GLU A C 1
ATOM 716 O O . GLU A 1 92 ? -22.158 -3.530 25.615 1.00 93.62 92 GLU A O 1
ATOM 721 N N . VAL A 1 93 ? -23.326 -5.003 26.825 1.00 93.44 93 VAL A N 1
ATOM 722 C CA . VAL A 1 93 ? -24.082 -5.541 25.678 1.00 93.44 93 VAL A CA 1
ATOM 723 C C . VAL A 1 93 ? -24.799 -4.404 24.927 1.00 93.44 93 VAL A C 1
ATOM 725 O O . VAL A 1 93 ? -25.352 -3.495 25.547 1.00 93.44 93 VAL A O 1
ATOM 728 N N . ASN A 1 94 ? -24.812 -4.460 23.591 1.00 91.81 94 ASN A N 1
ATOM 729 C CA . ASN A 1 94 ? -25.331 -3.417 22.688 1.00 91.81 94 ASN A CA 1
ATOM 730 C C . ASN A 1 94 ? -24.585 -2.066 22.730 1.00 91.81 94 ASN A C 1
ATOM 732 O O . ASN A 1 94 ? -25.097 -1.065 22.223 1.00 91.81 94 ASN A O 1
ATOM 736 N N . ARG A 1 95 ? -23.390 -2.005 23.328 1.00 93.69 95 ARG A N 1
ATOM 737 C CA . ARG A 1 95 ? -22.460 -0.879 23.160 1.00 93.69 95 ARG A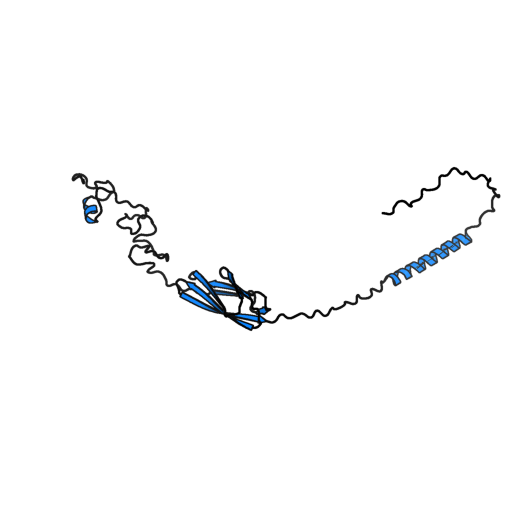 CA 1
ATOM 738 C C . ARG A 1 95 ? -21.395 -1.229 22.132 1.00 93.69 95 ARG A C 1
ATOM 740 O O . ARG A 1 95 ? -21.038 -2.388 21.970 1.00 93.69 95 ARG A O 1
ATOM 747 N N . ASN A 1 96 ? -20.871 -0.210 21.466 1.00 95.12 96 ASN A N 1
ATOM 748 C CA . ASN A 1 96 ? -19.874 -0.385 20.420 1.00 95.12 96 ASN A CA 1
ATOM 749 C C . ASN A 1 96 ? -18.467 -0.326 21.015 1.00 95.12 96 ASN A C 1
ATOM 751 O O . ASN A 1 96 ? -18.168 0.571 21.807 1.00 95.12 96 ASN A O 1
ATOM 755 N N . ILE A 1 97 ? -17.597 -1.235 20.581 1.00 95.88 97 ILE A N 1
ATOM 756 C CA . ILE A 1 97 ? -16.148 -1.135 20.767 1.00 95.88 97 ILE A CA 1
ATOM 757 C C . ILE A 1 97 ? -15.536 -0.833 19.402 1.00 95.88 97 ILE A C 1
ATOM 759 O O . ILE A 1 97 ? -15.730 -1.592 18.458 1.00 95.88 97 ILE A O 1
ATOM 763 N N . ALA A 1 98 ? -14.808 0.276 19.292 1.00 96.19 98 ALA A N 1
ATOM 764 C CA . ALA A 1 98 ? -14.053 0.614 18.092 1.00 96.19 98 ALA A CA 1
ATOM 765 C C . ALA A 1 98 ? -12.607 0.137 18.248 1.00 96.19 98 ALA A C 1
ATOM 767 O O . ALA A 1 98 ? -11.942 0.459 19.236 1.00 96.19 98 ALA A O 1
ATOM 768 N N . ILE A 1 99 ? -12.123 -0.612 17.266 1.00 96.44 99 ILE A N 1
ATOM 769 C CA . ILE A 1 99 ? -10.786 -1.197 17.218 1.00 96.44 99 ILE A CA 1
ATOM 770 C C . ILE A 1 99 ? -10.099 -0.606 16.002 1.00 96.44 99 ILE A C 1
ATOM 772 O O . ILE A 1 99 ? -10.573 -0.778 14.888 1.00 96.44 99 ILE A O 1
ATOM 776 N N . THR A 1 100 ? -9.008 0.121 16.210 1.00 96.56 100 THR A N 1
ATOM 777 C CA . THR A 1 100 ? -8.245 0.759 15.130 1.00 96.56 100 THR A CA 1
ATOM 778 C C . THR A 1 100 ? -6.852 0.165 15.099 1.00 96.56 100 THR A C 1
ATOM 780 O O . THR A 1 100 ? -6.195 0.114 16.143 1.00 96.56 100 THR A O 1
ATOM 783 N N . ALA A 1 101 ? -6.396 -0.260 13.926 1.00 97.12 101 ALA A N 1
ATOM 784 C CA . ALA A 1 101 ? -5.087 -0.868 13.751 1.00 97.12 101 ALA A CA 1
ATOM 785 C C . ALA A 1 101 ? -4.272 -0.148 12.676 1.00 97.12 101 ALA A C 1
ATOM 787 O O . ALA A 1 101 ? -4.828 0.477 11.779 1.00 97.12 101 ALA A O 1
ATOM 788 N N . PHE A 1 102 ? -2.948 -0.222 12.782 1.00 96.31 102 PHE A N 1
ATOM 789 C CA . PHE A 1 102 ? -2.020 0.383 11.829 1.00 96.31 102 PHE A CA 1
ATOM 790 C C . PHE A 1 102 ? -0.883 -0.586 11.521 1.00 96.31 102 PHE A C 1
ATOM 792 O O . PHE A 1 102 ? -0.312 -1.180 12.440 1.00 96.31 102 PHE A O 1
ATOM 799 N N . GLY A 1 103 ? -0.563 -0.718 10.234 1.00 96.69 103 GLY A N 1
ATOM 800 C CA . GLY A 1 103 ? 0.568 -1.495 9.740 1.00 96.69 103 GLY A CA 1
ATOM 801 C C . GLY A 1 103 ? 1.806 -0.640 9.454 1.00 96.69 103 GLY A C 1
ATOM 802 O O . GLY A 1 103 ? 1.772 0.588 9.577 1.00 96.69 103 GLY A O 1
ATOM 803 N N . ASN A 1 104 ? 2.906 -1.292 9.083 1.00 95.88 104 ASN A N 1
ATOM 804 C CA . ASN A 1 104 ? 4.110 -0.641 8.560 1.00 95.88 104 ASN A CA 1
ATOM 805 C C . ASN A 1 104 ? 3.936 -0.182 7.097 1.00 95.88 104 ASN A C 1
ATOM 807 O O . ASN A 1 104 ? 2.873 -0.346 6.505 1.00 95.88 104 ASN A O 1
ATOM 811 N N . SER A 1 105 ? 4.995 0.389 6.511 1.00 94.75 105 SER A N 1
ATOM 812 C CA . SER A 1 105 ? 5.021 0.825 5.103 1.00 94.75 105 SER A CA 1
ATOM 813 C C . SER A 1 105 ? 4.713 -0.288 4.112 1.00 94.75 105 SER A C 1
ATOM 815 O O . SER A 1 105 ? 4.198 -0.015 3.036 1.00 94.75 105 SER A O 1
ATOM 817 N N . ASP A 1 106 ? 5.025 -1.523 4.491 1.00 95.38 106 ASP A N 1
ATOM 818 C CA . ASP A 1 106 ? 4.884 -2.682 3.623 1.00 95.38 106 ASP A CA 1
ATOM 819 C C . ASP A 1 106 ? 3.476 -3.266 3.704 1.00 95.38 106 ASP A C 1
ATOM 821 O O . ASP A 1 106 ? 3.240 -4.282 3.070 1.00 95.38 106 ASP A O 1
ATOM 825 N N . THR A 1 107 ? 2.564 -2.687 4.499 1.00 96.06 107 THR A N 1
ATOM 826 C CA . THR A 1 107 ? 1.176 -3.142 4.666 1.00 96.06 107 THR A CA 1
ATOM 827 C C . THR A 1 107 ? 0.248 -2.428 3.685 1.00 96.06 107 THR A C 1
ATOM 829 O O . THR A 1 107 ? 0.058 -1.217 3.784 1.00 96.06 107 THR A O 1
ATOM 832 N N . GLU A 1 108 ? -0.388 -3.177 2.789 1.00 93.88 108 GLU A N 1
ATOM 833 C CA . GLU A 1 108 ? -1.352 -2.651 1.820 1.00 93.88 108 GLU A CA 1
ATOM 834 C C . GLU A 1 108 ? -2.760 -2.561 2.418 1.00 93.88 108 GLU A C 1
ATOM 836 O O . GLU A 1 108 ? -3.461 -1.564 2.245 1.00 93.88 108 GLU A O 1
ATOM 841 N N . THR A 1 109 ? -3.187 -3.598 3.142 1.00 94.88 109 THR A N 1
ATOM 842 C CA . THR A 1 109 ? -4.532 -3.686 3.722 1.00 94.88 109 THR A CA 1
ATOM 843 C C . THR A 1 109 ? -4.492 -4.251 5.138 1.00 94.88 109 THR A C 1
ATOM 845 O O . THR A 1 109 ? -3.686 -5.121 5.463 1.00 94.88 109 THR A O 1
ATOM 848 N N . ILE A 1 110 ? -5.404 -3.771 5.986 1.00 96.25 110 ILE A N 1
ATOM 849 C CA . ILE A 1 110 ? -5.664 -4.341 7.308 1.00 96.25 110 ILE A CA 1
ATOM 850 C C . ILE A 1 110 ? -6.970 -5.125 7.255 1.00 96.25 110 ILE A C 1
ATOM 852 O O . ILE A 1 110 ? -8.022 -4.575 6.926 1.00 96.25 110 ILE A O 1
ATOM 856 N N . LEU A 1 111 ? -6.897 -6.404 7.606 1.00 95.62 111 LEU A N 1
ATOM 857 C CA . LEU A 1 111 ? -8.040 -7.301 7.692 1.00 95.62 111 LEU A CA 1
ATOM 858 C C . LEU A 1 111 ? -8.412 -7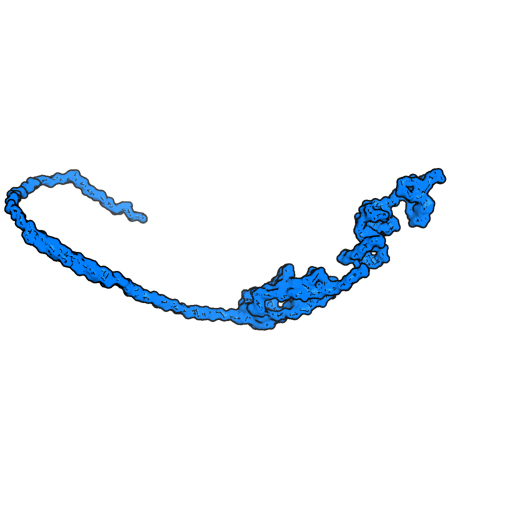.519 9.158 1.00 95.62 111 LEU A C 1
ATOM 860 O O . LEU A 1 111 ? -7.541 -7.763 9.988 1.00 95.62 111 LEU A O 1
ATOM 864 N N . PHE A 1 112 ? -9.704 -7.461 9.459 1.00 95.56 112 PHE A N 1
ATOM 865 C CA . PHE A 1 112 ? -10.247 -7.811 10.766 1.00 95.56 112 PHE A CA 1
ATOM 866 C C . PHE A 1 112 ? -11.140 -9.036 10.612 1.00 95.56 112 PHE A C 1
ATOM 868 O O . PHE A 1 112 ? -12.057 -9.019 9.789 1.00 95.56 112 PHE A O 1
ATOM 875 N N . ASP A 1 113 ? -10.895 -10.058 11.421 1.00 94.50 113 ASP A N 1
ATOM 876 C CA . ASP A 1 113 ? -11.708 -11.269 11.478 1.00 94.50 113 ASP A CA 1
ATOM 877 C C . ASP A 1 113 ? -12.162 -11.515 12.920 1.00 94.50 113 ASP A C 1
ATOM 879 O O . ASP A 1 113 ? -11.375 -11.389 13.857 1.00 94.50 113 ASP A O 1
ATOM 883 N N . PHE A 1 114 ? -13.440 -11.818 13.118 1.00 92.06 114 PHE A N 1
ATOM 884 C CA . PHE A 1 114 ? -14.027 -12.023 14.442 1.00 92.06 114 PHE A CA 1
ATOM 885 C C . PHE A 1 114 ? -14.918 -13.255 14.440 1.00 92.06 114 PHE A C 1
ATOM 887 O O . PHE A 1 114 ? -15.639 -13.515 13.480 1.00 92.06 114 PHE A O 1
ATOM 894 N N . GLU A 1 115 ? -14.922 -13.973 15.560 1.00 88.38 115 GLU A N 1
ATOM 895 C CA . GLU A 1 115 ? -15.821 -15.106 15.746 1.00 88.38 115 GLU A CA 1
ATOM 896 C C . GLU A 1 115 ? -17.289 -14.639 15.859 1.00 88.38 115 GLU A C 1
ATOM 898 O O . GLU A 1 115 ? -17.622 -13.709 16.606 1.00 88.38 115 GLU A O 1
ATOM 903 N N . ASP A 1 116 ? -18.194 -15.323 15.152 1.00 86.88 116 ASP A N 1
ATOM 904 C CA . ASP A 1 116 ? -19.642 -15.199 15.356 1.00 86.88 116 ASP A CA 1
ATOM 905 C C . ASP A 1 116 ? -20.006 -15.468 16.834 1.00 86.88 116 ASP A C 1
ATOM 907 O O . ASP A 1 116 ? -19.379 -16.318 17.475 1.00 86.88 116 ASP A O 1
ATOM 911 N N . PRO A 1 117 ? -21.061 -14.848 17.406 1.00 89.31 117 PRO A N 1
ATOM 912 C CA . PRO A 1 117 ? -22.099 -14.003 16.793 1.00 89.31 117 PRO A CA 1
ATOM 913 C C . PRO A 1 117 ? -21.838 -12.481 16.871 1.00 89.31 117 PRO A C 1
ATOM 915 O O . PRO A 1 117 ? -22.789 -11.702 16.999 1.00 89.31 117 PRO A O 1
ATOM 918 N N . LEU A 1 118 ? -20.581 -12.034 16.877 1.00 91.94 118 LEU A N 1
ATOM 919 C CA . LEU A 1 118 ? -20.263 -10.612 17.006 1.00 91.94 118 LEU A CA 1
ATOM 920 C C . LEU A 1 118 ? -20.735 -9.826 15.768 1.00 91.94 118 LEU A C 1
ATOM 922 O O . LEU A 1 118 ? -20.394 -10.164 14.640 1.00 91.94 118 LEU A O 1
ATOM 926 N N . GLN A 1 119 ? -21.515 -8.761 15.966 1.00 93.00 119 GLN A N 1
ATOM 927 C CA . GLN A 1 119 ? -21.889 -7.862 14.874 1.00 93.00 119 GLN A CA 1
ATOM 928 C C . GLN A 1 119 ? -20.732 -6.907 14.599 1.00 93.00 119 GLN A C 1
ATOM 930 O O . GLN A 1 119 ? -20.261 -6.233 15.518 1.00 93.00 119 GLN A O 1
ATOM 935 N N . THR A 1 120 ? -20.286 -6.842 13.348 1.00 93.94 120 THR A N 1
ATOM 936 C CA . THR A 1 120 ? -19.111 -6.071 12.940 1.00 93.94 120 THR A CA 1
ATOM 937 C C . THR A 1 120 ? -19.453 -5.080 11.830 1.00 93.94 120 THR A C 1
ATOM 939 O O . THR A 1 120 ? -20.213 -5.371 10.907 1.00 93.94 120 THR A O 1
ATOM 942 N N . GLU A 1 121 ? -18.894 -3.879 11.931 1.00 94.81 121 GLU A N 1
ATOM 943 C CA . GLU A 1 121 ? -18.945 -2.843 10.903 1.00 94.81 121 GLU A CA 1
ATOM 944 C C . GLU A 1 121 ? -17.516 -2.376 10.615 1.00 94.81 121 GLU A C 1
ATOM 946 O O . GLU A 1 121 ? -16.783 -1.991 11.528 1.00 94.81 121 GLU A O 1
ATOM 951 N N . PHE A 1 122 ? -17.101 -2.430 9.351 1.00 93.50 122 PHE A N 1
ATOM 952 C CA . PHE A 1 122 ? -15.728 -2.134 8.947 1.00 93.50 122 PHE A CA 1
ATOM 953 C C . PHE A 1 122 ? -15.610 -0.748 8.313 1.00 93.50 122 PHE A C 1
ATOM 955 O O . PHE A 1 122 ? -16.482 -0.281 7.584 1.00 93.50 122 PHE A O 1
ATOM 962 N N . SER A 1 123 ? -14.493 -0.093 8.591 1.00 90.25 123 SER A N 1
ATOM 963 C CA . SER A 1 123 ? -14.043 1.175 8.026 1.00 90.25 123 SER A CA 1
ATOM 964 C C . SE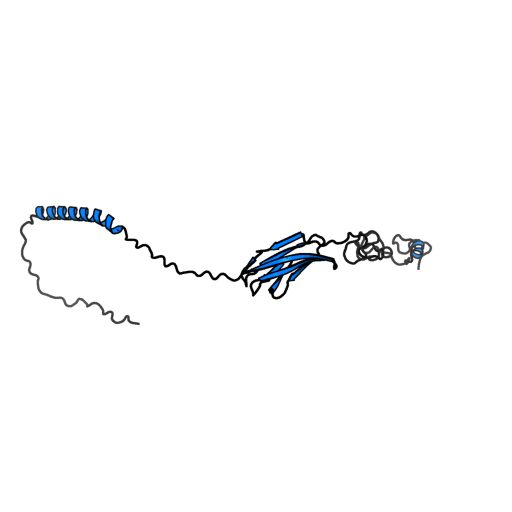R A 1 123 ? -12.548 1.074 7.709 1.00 90.25 123 SER A C 1
ATOM 966 O O . SER A 1 123 ? -11.896 0.080 8.031 1.00 90.25 123 SER A O 1
ATOM 968 N N . ILE A 1 124 ? -11.977 2.103 7.079 1.00 88.75 124 ILE A N 1
ATOM 969 C CA . ILE A 1 124 ? -10.536 2.129 6.789 1.00 88.75 124 ILE A CA 1
ATOM 970 C C . ILE A 1 124 ? -9.768 2.042 8.110 1.00 88.75 124 ILE A C 1
ATOM 972 O O . ILE A 1 124 ? -9.894 2.925 8.959 1.00 88.75 124 ILE A O 1
ATOM 976 N N . ASN A 1 125 ? -8.979 0.977 8.269 1.00 91.81 125 ASN A N 1
ATOM 977 C CA . ASN A 1 125 ? -8.133 0.716 9.437 1.00 91.81 125 ASN A CA 1
ATOM 978 C C . ASN A 1 125 ? -8.885 0.622 10.777 1.00 91.81 125 ASN A C 1
ATOM 980 O O . ASN A 1 125 ? -8.258 0.665 11.837 1.00 91.81 125 ASN A O 1
ATOM 984 N N . GLN A 1 126 ? -10.214 0.487 10.754 1.00 95.94 126 GLN A N 1
ATOM 985 C CA . GLN A 1 126 ? -11.040 0.437 11.954 1.00 95.94 126 GLN A CA 1
ATOM 986 C C . GLN A 1 126 ? -12.189 -0.564 11.808 1.00 95.94 126 GLN A C 1
ATOM 988 O O . GLN A 1 126 ? -12.892 -0.570 10.803 1.00 95.94 126 GLN A O 1
ATOM 993 N N . ALA A 1 127 ? -12.428 -1.355 12.848 1.00 96.31 127 ALA A N 1
ATOM 994 C CA . ALA A 1 127 ? -13.604 -2.202 12.997 1.00 96.31 127 ALA A CA 1
ATOM 995 C C . ALA A 1 127 ? -14.409 -1.755 14.221 1.00 96.31 127 ALA A C 1
ATOM 997 O O . ALA A 1 127 ? -13.853 -1.530 15.295 1.00 96.31 127 ALA A O 1
ATOM 998 N N . THR A 1 128 ? -15.722 -1.637 14.071 1.00 95.94 128 THR A N 1
ATOM 999 C CA . THR A 1 128 ? -16.652 -1.410 15.176 1.00 95.94 128 THR A CA 1
ATOM 1000 C C . THR A 1 128 ? -17.386 -2.706 15.462 1.00 95.94 128 THR A C 1
ATOM 1002 O O . THR A 1 128 ? -18.004 -3.274 14.566 1.00 95.94 128 THR A O 1
ATOM 1005 N N . VAL A 1 129 ? -17.321 -3.174 16.705 1.00 96.19 129 VAL A N 1
ATOM 1006 C CA . VAL A 1 129 ? -17.904 -4.453 17.112 1.00 96.19 129 VAL A CA 1
ATOM 1007 C C . VAL A 1 129 ? -18.955 -4.283 18.203 1.00 96.19 129 VAL A C 1
ATOM 1009 O O . VAL A 1 129 ? -18.805 -3.451 19.103 1.00 96.19 129 VAL A O 1
ATOM 1012 N N . VAL A 1 130 ? -20.023 -5.077 18.121 1.00 95.19 130 VAL A N 1
ATOM 1013 C CA . VAL A 1 130 ? -21.158 -5.078 19.053 1.00 95.19 130 VAL A CA 1
ATOM 1014 C C . VAL A 1 130 ? -21.590 -6.512 19.330 1.00 95.19 130 VAL A C 1
ATOM 1016 O O . VAL A 1 130 ? -21.784 -7.301 18.408 1.00 95.19 130 VAL A O 1
ATOM 1019 N N . ALA A 1 131 ? -21.806 -6.849 20.600 1.00 94.81 131 ALA A N 1
ATOM 1020 C CA . ALA A 1 131 ? -22.384 -8.130 20.993 1.00 94.81 131 ALA A CA 1
ATOM 1021 C C . ALA A 1 131 ? -23.813 -7.967 21.528 1.00 94.81 131 ALA A C 1
ATOM 1023 O O . ALA A 1 131 ? -24.107 -7.013 22.252 1.00 94.81 131 ALA A O 1
ATOM 1024 N N . SER A 1 132 ? -24.677 -8.945 21.229 1.00 92.25 132 SER A N 1
ATOM 1025 C CA . SER A 1 132 ? -26.042 -9.056 21.781 1.00 92.25 132 SER A CA 1
ATOM 1026 C C . SER A 1 132 ? -26.128 -9.935 23.037 1.00 92.25 132 SER A C 1
ATOM 1028 O O . SER A 1 132 ? -27.158 -9.957 23.708 1.00 92.25 132 SER A O 1
ATOM 1030 N N . SER A 1 133 ? -25.053 -10.651 23.373 1.00 92.75 133 SER A N 1
ATOM 1031 C CA . SER A 1 133 ? -24.933 -11.474 24.580 1.00 92.75 133 SER A CA 1
ATOM 1032 C C . SER A 1 133 ? -23.629 -11.177 25.319 1.00 92.75 133 SER A C 1
ATOM 1034 O O . SER A 1 133 ? -22.612 -10.919 24.667 1.00 92.75 133 SER A O 1
ATOM 1036 N N . PRO A 1 134 ? -23.623 -11.225 26.663 1.00 93.69 134 PRO A N 1
ATOM 1037 C CA . PRO A 1 134 ? -22.400 -11.057 27.432 1.00 93.69 134 PRO A CA 1
ATOM 1038 C C . PRO A 1 134 ? -21.462 -12.246 27.195 1.00 93.69 134 PRO A C 1
ATOM 1040 O O . PRO A 1 134 ? -21.913 -13.382 27.036 1.00 93.69 134 PRO A O 1
ATOM 1043 N N . GLY A 1 135 ? -20.162 -11.985 27.172 1.00 92.94 135 GLY A N 1
ATOM 1044 C CA . GLY A 1 135 ? -19.153 -12.991 26.864 1.00 92.94 135 GLY A CA 1
ATOM 1045 C C . GLY A 1 135 ? -17.823 -12.384 26.438 1.00 92.94 135 GLY A C 1
ATOM 1046 O O . GLY A 1 135 ? -17.696 -11.169 26.283 1.00 92.94 135 GLY A O 1
ATOM 1047 N N . ILE A 1 136 ? -16.836 -13.256 26.252 1.00 93.81 136 ILE A N 1
ATOM 1048 C CA . ILE A 1 136 ? -15.522 -12.908 25.712 1.00 93.81 136 ILE A CA 1
ATOM 1049 C C . ILE A 1 136 ? -15.509 -13.341 24.253 1.00 93.81 136 ILE A C 1
ATOM 1051 O O . ILE A 1 136 ? -15.747 -14.514 23.966 1.00 93.81 136 ILE A O 1
ATOM 1055 N N . TYR A 1 137 ? -15.205 -12.405 23.363 1.00 94.50 137 TYR A N 1
ATOM 1056 C CA . TYR A 1 137 ? -15.121 -12.644 21.928 1.00 94.50 137 TYR A CA 1
ATOM 1057 C C . TYR A 1 137 ? -13.675 -12.488 21.483 1.00 94.50 137 TYR A C 1
ATOM 1059 O O . TYR A 1 137 ? -12.948 -11.611 21.967 1.00 94.50 137 TYR A O 1
ATOM 1067 N N . ARG A 1 138 ? -13.258 -13.373 20.584 1.00 94.19 138 ARG A N 1
ATOM 1068 C CA . ARG A 1 138 ? -11.914 -13.402 20.016 1.00 94.19 138 ARG A CA 1
ATOM 1069 C C . ARG A 1 138 ? -11.980 -13.024 18.547 1.00 94.19 138 ARG A C 1
ATOM 1071 O O . ARG A 1 138 ? -12.996 -13.222 17.882 1.00 94.19 138 ARG A O 1
ATOM 1078 N N . GLY A 1 139 ? -10.884 -12.465 18.074 1.00 93.69 139 GLY A N 1
ATOM 1079 C CA . GLY A 1 139 ? -10.680 -12.169 16.672 1.00 93.69 139 GLY A CA 1
ATOM 1080 C C . GLY A 1 139 ? -9.200 -12.059 16.364 1.00 93.69 139 GLY A C 1
ATOM 1081 O O . GLY A 1 139 ? -8.346 -12.219 17.243 1.00 9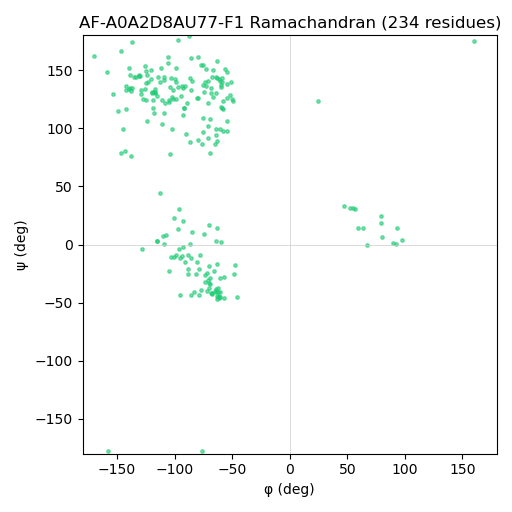3.69 139 GLY A O 1
ATOM 1082 N N . GLU A 1 140 ? -8.913 -11.735 15.119 1.00 95.69 140 GLU A N 1
ATOM 1083 C CA . GLU A 1 140 ? -7.575 -11.499 14.610 1.00 95.69 140 GLU A CA 1
ATOM 1084 C C . GLU A 1 140 ? -7.572 -10.215 13.783 1.00 95.69 140 GLU A C 1
ATOM 1086 O O . GLU A 1 140 ? -8.542 -9.873 13.101 1.00 95.69 140 GLU A O 1
ATOM 1091 N N . VAL A 1 141 ? -6.468 -9.479 13.868 1.00 96.56 141 VAL A N 1
ATOM 1092 C CA . VAL A 1 141 ? -6.186 -8.358 12.978 1.00 96.56 141 VAL A CA 1
ATOM 1093 C C . VAL A 1 141 ? -4.911 -8.652 12.213 1.00 96.56 141 VAL A C 1
ATOM 1095 O O . VAL A 1 141 ? -3.875 -8.916 12.816 1.00 96.56 141 VAL A O 1
ATOM 1098 N N . CYS A 1 142 ? -4.986 -8.619 10.888 1.00 97.00 142 CYS A N 1
ATOM 1099 C CA . CYS A 1 142 ? -3.881 -8.979 10.013 1.00 97.00 142 CYS A CA 1
ATOM 1100 C C . CYS A 1 142 ? -3.444 -7.793 9.160 1.00 97.00 142 CYS A C 1
ATOM 1102 O O . CYS A 1 142 ? -4.270 -7.154 8.510 1.00 97.00 142 CYS A O 1
ATOM 1104 N N . ALA A 1 143 ? -2.139 -7.535 9.125 1.00 97.44 143 ALA A N 1
ATOM 1105 C CA . ALA A 1 143 ? -1.499 -6.746 8.084 1.00 97.44 143 ALA A CA 1
ATOM 1106 C C . ALA A 1 143 ? -1.277 -7.653 6.868 1.00 97.44 143 ALA A C 1
ATOM 1108 O O . ALA A 1 143 ? -0.703 -8.738 7.010 1.00 97.44 143 ALA A O 1
ATOM 1109 N N . VAL A 1 144 ? -1.760 -7.227 5.702 1.00 96.38 144 VAL A N 1
ATOM 1110 C CA . VAL A 1 144 ? -1.775 -8.031 4.476 1.00 96.38 144 VAL A CA 1
ATOM 1111 C C . VAL A 1 144 ? -1.184 -7.251 3.315 1.00 96.38 144 VAL A C 1
ATOM 1113 O O . VAL A 1 144 ? -1.590 -6.110 3.089 1.00 96.38 144 VAL A O 1
ATOM 1116 N N . THR A 1 145 ? -0.293 -7.906 2.565 1.00 95.50 145 THR A N 1
ATOM 1117 C CA . THR A 1 145 ? 0.263 -7.391 1.302 1.00 95.50 145 THR A CA 1
ATOM 1118 C C . THR A 1 145 ? 0.682 -8.535 0.398 1.00 95.50 145 THR A C 1
ATOM 1120 O O . THR A 1 145 ? 1.373 -9.439 0.860 1.00 95.50 145 THR A O 1
ATOM 1123 N N . GLU A 1 146 ? 0.253 -8.521 -0.867 1.00 90.38 146 GLU A N 1
ATOM 1124 C CA . GLU A 1 146 ? 0.593 -9.550 -1.873 1.00 90.38 146 GLU A CA 1
ATOM 1125 C C . GLU A 1 146 ? 0.436 -11.012 -1.387 1.00 90.38 146 GLU A C 1
ATOM 1127 O O . GLU A 1 146 ? 1.172 -11.918 -1.772 1.00 90.38 146 GLU A O 1
ATOM 1132 N N . GLY A 1 147 ? -0.535 -11.272 -0.506 1.00 89.38 147 GLY A N 1
ATOM 1133 C CA . GLY A 1 147 ? -0.773 -12.607 0.058 1.00 89.38 147 GLY A CA 1
ATOM 1134 C C . GLY A 1 147 ? 0.154 -13.012 1.213 1.00 89.38 147 GLY A C 1
ATOM 1135 O O . GLY A 1 147 ? 0.072 -14.148 1.680 1.00 89.38 147 GLY A O 1
ATOM 1136 N N . LEU A 1 148 ? 0.998 -12.108 1.713 1.00 94.19 148 LEU A N 1
ATOM 1137 C CA . LEU A 1 148 ? 1.678 -12.244 3.000 1.00 94.19 148 LEU A CA 1
ATOM 1138 C C . LEU A 1 148 ? 0.774 -11.737 4.124 1.00 94.19 148 LEU A C 1
ATOM 1140 O O . LEU A 1 148 ? 0.104 -10.718 3.973 1.00 94.19 148 LEU A O 1
ATOM 1144 N N . PHE A 1 149 ? 0.783 -12.438 5.258 1.00 95.81 149 PHE A N 1
ATOM 1145 C CA . PHE A 1 149 ? -0.075 -12.145 6.406 1.00 95.81 149 PHE A CA 1
ATOM 1146 C C . PHE A 1 149 ? 0.753 -12.052 7.687 1.00 95.81 149 PHE A C 1
ATOM 1148 O O . PHE A 1 149 ? 1.504 -12.970 8.022 1.00 95.81 149 PHE A O 1
ATOM 1155 N N . ASN A 1 150 ? 0.563 -10.972 8.441 1.00 96.88 150 ASN A N 1
ATOM 1156 C CA . ASN A 1 150 ? 1.046 -10.832 9.809 1.00 96.88 150 ASN A CA 1
ATOM 1157 C C . ASN A 1 150 ? -0.136 -10.510 10.719 1.00 96.88 150 ASN A C 1
ATOM 1159 O O . ASN A 1 150 ? -0.675 -9.407 10.664 1.00 96.88 150 ASN A O 1
ATOM 1163 N N . CYS A 1 151 ? -0.557 -11.494 11.510 1.00 96.50 151 CYS A N 1
ATOM 1164 C CA . CYS A 1 151 ? -1.770 -11.418 12.314 1.00 96.50 151 CYS A CA 1
ATOM 1165 C C . CYS A 1 151 ? -1.460 -11.302 13.805 1.00 96.50 151 CYS A C 1
ATOM 1167 O O . CYS A 1 151 ? -0.568 -11.979 14.315 1.00 96.50 151 CYS A O 1
ATOM 1169 N N . GLU A 1 152 ? -2.252 -10.488 14.496 1.00 95.81 152 GLU A N 1
ATOM 1170 C CA . GLU A 1 152 ? -2.247 -10.328 15.945 1.00 95.81 152 GLU A CA 1
ATOM 1171 C C . GLU A 1 152 ? -3.624 -10.718 16.497 1.00 95.81 152 GLU A C 1
ATOM 1173 O O . GLU A 1 152 ? -4.663 -10.273 16.002 1.00 95.81 152 GLU A O 1
ATOM 1178 N N . SER A 1 153 ? -3.647 -11.550 17.539 1.00 94.69 153 SER A N 1
ATOM 1179 C CA . SER A 1 153 ? -4.901 -11.954 18.180 1.00 94.69 153 SER A CA 1
ATOM 1180 C C . SER A 1 153 ? -5.460 -10.832 19.049 1.00 94.69 153 SER A C 1
ATOM 1182 O O . SER A 1 153 ? -4.731 -10.226 19.838 1.00 94.69 153 SER A O 1
ATOM 1184 N N . ILE A 1 154 ? -6.768 -10.616 18.982 1.00 93.94 154 ILE A N 1
ATOM 1185 C CA . ILE A 1 154 ? -7.471 -9.585 19.745 1.00 93.94 154 ILE A CA 1
ATOM 1186 C C . ILE A 1 154 ? -8.606 -10.198 20.564 1.00 93.94 154 ILE A C 1
ATOM 1188 O O . ILE A 1 154 ? -9.194 -11.220 20.203 1.00 93.94 154 ILE A O 1
ATOM 1192 N N . VAL A 1 155 ? -8.894 -9.587 21.713 1.00 94.31 155 VAL A N 1
ATOM 1193 C CA . VAL A 1 155 ? -9.909 -10.069 22.658 1.00 94.31 155 VAL A CA 1
ATOM 1194 C C . VAL A 1 155 ? -10.713 -8.887 23.180 1.00 94.31 155 VAL A C 1
ATOM 1196 O O . VAL A 1 155 ? -10.135 -7.888 23.607 1.00 94.31 155 VAL A O 1
ATOM 1199 N N . VAL A 1 156 ? -12.039 -9.018 23.175 1.00 94.69 156 VAL A N 1
ATOM 1200 C CA . VAL A 1 156 ? -12.970 -8.025 23.727 1.00 94.69 156 VAL A CA 1
ATOM 1201 C C . VAL A 1 156 ? -13.989 -8.685 24.650 1.00 94.69 156 VAL A C 1
ATOM 1203 O O . VAL A 1 156 ? -14.408 -9.823 24.426 1.00 94.69 156 VAL A O 1
ATOM 1206 N N . GLU A 1 157 ? -14.394 -7.971 25.698 1.00 95.06 157 GLU A N 1
ATOM 1207 C CA . GLU A 1 157 ? -15.345 -8.468 26.695 1.00 95.06 157 GLU A CA 1
ATOM 1208 C C . GLU A 1 157 ? -16.636 -7.643 26.714 1.00 95.06 157 GLU A C 1
ATOM 1210 O O . GLU A 1 15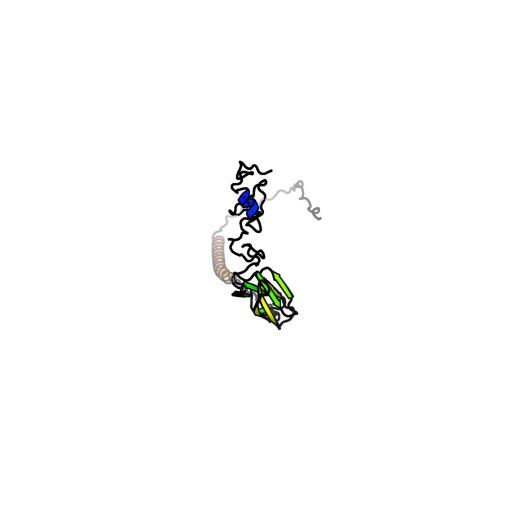7 ? -16.613 -6.416 26.826 1.00 95.06 157 GLU A O 1
ATOM 1215 N N . PHE A 1 158 ? -17.779 -8.329 26.675 1.00 94.50 158 PHE A N 1
ATOM 1216 C CA . PHE A 1 158 ? -19.091 -7.716 26.845 1.00 94.50 158 PHE A CA 1
ATOM 1217 C C . PHE A 1 158 ? -19.732 -8.151 28.158 1.00 94.50 158 PHE A C 1
ATOM 1219 O O . PHE A 1 158 ? -19.926 -9.341 28.415 1.00 94.50 158 PHE A O 1
ATOM 1226 N N . THR A 1 159 ? -20.102 -7.175 28.980 1.00 92.56 159 THR A N 1
ATOM 1227 C CA . THR A 1 159 ? -20.741 -7.377 30.285 1.00 92.56 159 THR A CA 1
ATOM 1228 C C . THR A 1 159 ? -22.227 -7.036 30.226 1.00 92.56 159 THR A C 1
ATOM 1230 O O . THR A 1 159 ? -22.690 -6.296 29.357 1.00 92.56 159 THR A O 1
ATOM 1233 N N . THR A 1 160 ? -23.017 -7.605 31.132 1.00 89.75 160 THR A N 1
ATOM 1234 C CA . THR A 1 160 ? -24.451 -7.304 31.220 1.00 89.75 160 THR A CA 1
ATOM 1235 C C . THR A 1 160 ? -24.682 -5.837 31.571 1.00 89.75 160 THR A C 1
ATOM 1237 O O . THR A 1 160 ? -23.967 -5.294 32.412 1.00 89.75 160 THR A O 1
ATOM 1240 N N . VAL A 1 161 ? -25.721 -5.227 30.997 1.00 81.00 161 VAL A N 1
ATOM 1241 C CA . VAL A 1 161 ? -26.163 -3.873 31.363 1.00 81.00 161 VAL A CA 1
ATOM 1242 C C . VAL A 1 161 ? -26.497 -3.852 32.857 1.00 81.00 161 VAL A C 1
ATOM 1244 O O . VAL A 1 161 ? -27.395 -4.575 33.292 1.00 81.00 161 VAL A O 1
ATOM 1247 N N . GLN A 1 162 ? -25.770 -3.063 33.652 1.00 70.94 162 GLN A N 1
ATOM 1248 C CA . GLN A 1 162 ? -26.159 -2.833 35.042 1.00 70.94 162 GLN A CA 1
ATOM 1249 C C . GLN A 1 162 ? -27.341 -1.869 35.049 1.00 70.94 162 GLN A C 1
ATOM 1251 O O . GLN A 1 162 ? -27.203 -0.685 34.746 1.00 70.94 162 GLN A O 1
ATOM 1256 N N . GLU A 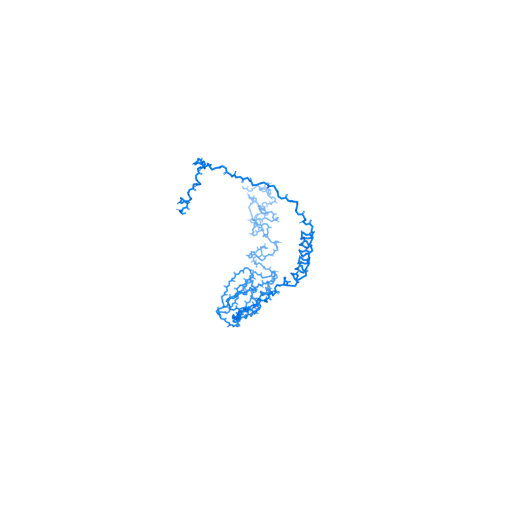1 163 ? -28.522 -2.380 35.380 1.00 70.19 163 GLU A N 1
ATOM 1257 C CA . GLU A 1 163 ? -29.670 -1.532 35.662 1.00 70.19 163 GLU A CA 1
ATOM 1258 C C . GLU A 1 163 ? -29.397 -0.802 36.981 1.00 70.19 163 GLU A C 1
ATOM 1260 O O . GLU A 1 163 ? -29.359 -1.404 38.054 1.00 70.19 163 GLU A O 1
ATOM 1265 N N . ILE A 1 164 ? -29.124 0.502 36.900 1.00 71.62 164 ILE A N 1
ATOM 1266 C CA . ILE A 1 164 ? -29.024 1.343 38.089 1.00 71.62 164 ILE A CA 1
ATOM 1267 C C . ILE A 1 164 ? -30.446 1.477 38.627 1.00 71.62 164 ILE A C 1
ATOM 1269 O O . ILE A 1 164 ? -31.248 2.242 38.091 1.00 71.62 164 ILE A O 1
ATOM 1273 N N . GLU A 1 165 ? -30.762 0.727 39.679 1.00 70.38 165 GLU A N 1
ATOM 1274 C CA . GLU A 1 165 ? -31.981 0.928 40.454 1.00 70.38 165 GLU A CA 1
ATOM 1275 C C . GLU A 1 165 ? -31.891 2.312 41.110 1.00 70.38 165 GLU A C 1
ATOM 1277 O O . GLU A 1 165 ? -31.252 2.510 42.145 1.00 70.38 165 GLU A O 1
ATOM 1282 N N . VAL A 1 166 ? -32.463 3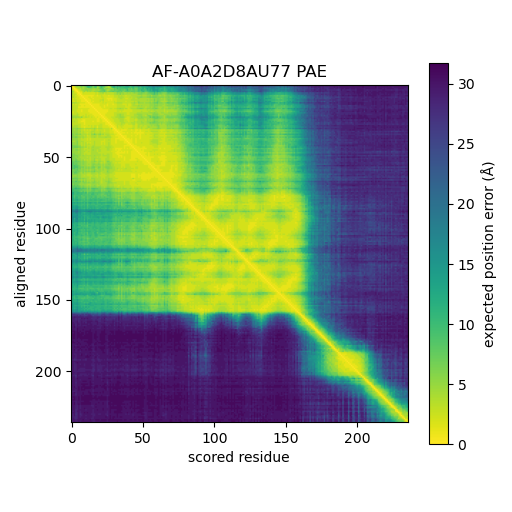.319 40.448 1.00 69.69 166 VAL A N 1
ATOM 1283 C CA . VAL A 1 166 ? -32.557 4.667 41.003 1.00 69.69 166 VAL A CA 1
ATOM 1284 C C . VAL A 1 166 ? -33.676 4.631 42.033 1.00 69.69 166 VAL A C 1
ATOM 1286 O O . VAL A 1 166 ? -34.833 4.903 41.717 1.00 69.69 166 VAL A O 1
ATOM 1289 N N . GLU A 1 167 ? -33.353 4.259 43.270 1.00 72.88 167 GLU A N 1
ATOM 1290 C CA . GLU A 1 167 ? -34.288 4.459 44.372 1.00 72.88 167 GLU A CA 1
ATOM 1291 C C . GLU A 1 167 ? -34.574 5.970 44.436 1.00 72.88 167 GLU A C 1
ATOM 1293 O O . GLU A 1 167 ? -33.634 6.764 44.595 1.00 72.88 167 GLU A O 1
ATOM 1298 N N . PRO A 1 168 ? -35.829 6.421 44.231 1.00 63.75 168 PRO A N 1
ATOM 1299 C CA . PRO A 1 168 ? -36.138 7.837 44.239 1.00 63.75 168 PRO A CA 1
ATOM 1300 C C . PRO A 1 168 ? -35.853 8.361 45.641 1.00 63.75 168 PRO A C 1
ATOM 1302 O O . PRO A 1 168 ? -36.657 8.218 46.560 1.00 63.75 168 PRO A O 1
ATOM 1305 N N . THR A 1 169 ? -34.693 8.991 45.817 1.00 59.38 169 THR A N 1
ATOM 1306 C CA . THR A 1 169 ? -34.413 9.744 47.029 1.00 59.38 169 THR A CA 1
ATOM 1307 C C . THR A 1 169 ? -35.291 10.980 46.953 1.00 59.38 169 THR A C 1
ATOM 1309 O O . THR A 1 169 ? -34.914 11.996 46.364 1.00 59.38 169 THR A O 1
ATOM 1312 N N . ILE A 1 170 ? -36.496 10.884 47.516 1.00 63.06 170 ILE A N 1
ATOM 1313 C CA . ILE A 1 170 ? -37.281 12.055 47.873 1.00 63.06 170 ILE A CA 1
ATOM 1314 C C . ILE A 1 170 ? -36.382 12.829 48.831 1.00 63.06 170 ILE A C 1
ATOM 1316 O O . ILE A 1 170 ? -36.277 12.496 50.011 1.00 63.06 170 ILE A O 1
ATOM 1320 N N . LYS A 1 171 ? -35.678 13.842 48.319 1.00 54.50 171 LYS A N 1
ATOM 1321 C CA . LYS A 1 171 ? -35.155 14.895 49.176 1.00 54.50 171 LYS A CA 1
ATOM 1322 C C . LYS A 1 171 ? -36.393 15.496 49.814 1.00 54.50 171 LYS A C 1
ATOM 1324 O O . LYS A 1 171 ? -37.107 16.259 49.173 1.00 54.50 171 LYS A O 1
ATOM 1329 N N . SER A 1 172 ? -36.676 15.097 51.051 1.00 65.19 172 SER A N 1
ATOM 1330 C CA . SER A 1 172 ? -37.496 15.913 51.923 1.00 65.19 172 SER A CA 1
ATOM 1331 C C . SER A 1 172 ? -36.801 17.264 51.944 1.00 65.19 172 SER A C 1
ATOM 1333 O O . SER A 1 172 ? -35.688 17.386 52.466 1.00 65.19 172 SER A O 1
ATOM 1335 N N . GLU A 1 173 ? -37.403 18.228 51.260 1.00 64.50 173 GLU A N 1
ATOM 1336 C CA . GLU A 1 173 ? -37.007 19.619 51.336 1.00 64.50 173 GLU A CA 1
ATOM 1337 C C . GLU A 1 173 ? -36.903 19.945 52.828 1.00 64.50 173 GLU A C 1
ATOM 1339 O O . GLU A 1 173 ? -37.844 19.639 53.571 1.00 64.50 173 GLU A O 1
ATOM 1344 N N . PRO A 1 174 ? -35.745 20.419 53.326 1.00 54.16 174 PRO A N 1
ATOM 1345 C CA . PRO A 1 174 ? -35.697 20.868 54.702 1.00 54.16 174 PRO A CA 1
ATOM 1346 C C . PRO A 1 174 ? -36.804 21.908 54.826 1.00 54.16 174 PRO A C 1
ATOM 1348 O O . PRO A 1 174 ? -36.863 22.822 54.005 1.00 54.16 174 PRO A O 1
ATOM 1351 N N . GLU A 1 175 ? -37.708 21.747 55.796 1.00 59.03 175 GLU A N 1
ATOM 1352 C CA . GLU A 1 175 ? -38.605 22.833 56.167 1.00 59.03 175 GLU A CA 1
ATOM 1353 C C . GLU A 1 175 ? -37.704 24.029 56.482 1.00 59.03 175 GLU A C 1
ATOM 1355 O O . GLU A 1 175 ? -37.131 24.128 57.571 1.00 59.03 175 GLU A O 1
ATOM 1360 N N . GLU A 1 176 ? -37.535 24.936 55.519 1.00 58.16 176 GLU A N 1
ATOM 1361 C CA . GLU A 1 176 ? -37.063 26.276 55.790 1.00 58.16 176 GLU A CA 1
ATOM 1362 C C . GLU A 1 176 ? -38.157 26.901 56.642 1.00 58.16 176 GLU A C 1
ATOM 1364 O O . GLU A 1 176 ? -39.102 27.539 56.171 1.00 58.16 176 GLU A O 1
ATOM 1369 N N . ARG A 1 177 ? -38.046 26.676 57.951 1.00 54.34 177 ARG A N 1
ATOM 1370 C CA . ARG A 1 177 ? -38.721 27.474 58.952 1.00 54.34 177 ARG A CA 1
ATOM 1371 C C . ARG A 1 177 ? -38.156 28.869 58.797 1.00 54.34 177 ARG A C 1
ATOM 1373 O O . ARG A 1 177 ? -37.129 29.217 59.376 1.00 54.34 177 ARG A O 1
ATOM 1380 N N . SER A 1 178 ? -38.813 29.617 57.929 1.00 50.84 178 SER A N 1
ATOM 1381 C CA . SER A 1 178 ? -38.384 30.918 57.482 1.00 50.84 178 SER A CA 1
ATOM 1382 C C . SER A 1 178 ? -38.057 31.787 58.705 1.00 50.84 178 SER A C 1
ATOM 1384 O O . SER A 1 178 ? -38.839 31.940 59.648 1.00 50.84 178 SER A O 1
ATOM 1386 N N . THR A 1 179 ? -36.842 32.324 58.733 1.00 57.34 179 THR A N 1
ATOM 1387 C CA . THR A 1 179 ? -36.286 33.142 59.822 1.00 57.34 179 THR A CA 1
ATOM 1388 C C . THR A 1 179 ? -36.943 34.526 59.934 1.00 57.34 179 THR A C 1
ATOM 1390 O O . THR A 1 179 ? -36.443 35.399 60.637 1.00 57.34 179 THR A O 1
ATOM 1393 N N . TYR A 1 180 ? -38.112 34.736 59.319 1.00 53.53 180 TYR A N 1
ATOM 1394 C CA . TYR A 1 180 ? -38.887 35.975 59.436 1.00 53.53 180 TYR A CA 1
ATOM 1395 C C . TYR A 1 180 ? -39.512 36.161 60.826 1.00 53.53 180 TYR A C 1
ATOM 1397 O O . TYR A 1 180 ? -39.867 37.279 61.196 1.00 53.53 180 TYR A O 1
ATOM 1405 N N . VAL A 1 181 ? -39.631 35.095 61.627 1.00 57.12 181 VAL A N 1
ATOM 1406 C CA . VAL A 1 181 ? -40.276 35.176 62.950 1.00 57.12 181 VAL A CA 1
ATOM 1407 C C . VAL A 1 181 ? -39.398 35.900 63.985 1.00 57.12 181 VAL A C 1
ATOM 1409 O O . VAL A 1 181 ? -39.937 36.529 64.893 1.00 57.12 181 VAL A O 1
ATOM 1412 N N . SER A 1 182 ? -38.066 35.899 63.845 1.00 56.28 182 SER A N 1
ATOM 1413 C CA . SER A 1 182 ? -37.181 36.606 64.789 1.00 56.28 182 SER A CA 1
ATOM 1414 C C . SER A 1 182 ? -37.030 38.097 64.465 1.00 56.28 182 SER A C 1
ATOM 1416 O O . SER A 1 182 ? -37.122 38.916 65.378 1.00 56.28 182 SER A O 1
ATOM 1418 N N . GLN A 1 183 ? -36.910 38.481 63.187 1.00 55.62 183 GLN A N 1
ATOM 1419 C CA . GLN A 1 183 ? -36.789 39.895 62.782 1.00 55.62 183 GLN A CA 1
ATOM 1420 C C . GLN A 1 183 ? -38.092 40.693 62.937 1.00 55.62 183 GLN A C 1
ATOM 1422 O O . GLN A 1 183 ? -38.060 41.911 63.120 1.00 55.62 183 GLN A O 1
ATOM 1427 N N . LEU A 1 184 ? -39.253 40.029 62.917 1.00 56.81 184 LEU A N 1
ATOM 1428 C CA . LEU A 1 184 ? -40.528 40.693 63.189 1.00 56.81 184 LEU A CA 1
ATOM 1429 C C . LEU A 1 184 ? -40.671 41.078 64.677 1.00 56.81 184 LEU A C 1
ATOM 1431 O O . LEU A 1 184 ? -41.288 42.095 64.994 1.00 56.81 184 LEU A O 1
ATOM 1435 N N . SER A 1 185 ? -40.067 40.310 65.592 1.00 61.69 185 SER A N 1
ATOM 1436 C CA . SER A 1 185 ? -40.163 40.571 67.035 1.00 61.69 185 SER A CA 1
ATOM 1437 C C . SER A 1 185 ? -39.428 41.844 67.479 1.00 61.69 185 SER A C 1
ATOM 1439 O O . SER A 1 185 ? -39.932 42.559 68.345 1.00 61.69 185 SER A O 1
ATOM 1441 N N . GLU A 1 186 ? -38.303 42.190 66.842 1.00 61.31 186 GLU A N 1
ATOM 1442 C CA . GLU A 1 186 ? -37.540 43.404 67.178 1.00 61.31 186 GLU A CA 1
ATOM 1443 C C . GLU A 1 186 ? -38.239 44.687 66.695 1.00 61.31 186 GLU A C 1
ATOM 1445 O O . GLU A 1 186 ? -38.196 45.716 67.372 1.00 61.31 186 GLU A O 1
ATOM 1450 N N . ASN A 1 187 ? -38.969 44.619 65.576 1.00 63.34 187 ASN A N 1
ATOM 1451 C CA . ASN A 1 187 ? -39.655 45.776 64.991 1.00 63.34 187 ASN A CA 1
ATOM 1452 C C . ASN A 1 187 ? -41.075 46.001 65.537 1.00 63.34 187 ASN A C 1
ATOM 1454 O O . ASN A 1 187 ? -41.565 47.129 65.532 1.00 63.34 187 ASN A O 1
ATOM 1458 N N . ILE A 1 188 ? -41.757 44.968 66.041 1.00 76.06 188 ILE A N 1
ATOM 1459 C CA . ILE A 1 188 ? -43.107 45.136 66.606 1.00 76.06 188 ILE A CA 1
ATOM 1460 C C . ILE A 1 188 ? -43.070 45.943 67.910 1.00 76.06 188 ILE A C 1
ATOM 1462 O O . ILE A 1 188 ? -43.914 46.816 68.115 1.00 76.06 188 ILE A O 1
ATOM 1466 N N . VAL A 1 189 ? -42.092 45.695 68.788 1.00 75.69 189 VAL A N 1
ATOM 1467 C CA . VAL A 1 189 ? -42.021 46.377 70.093 1.00 75.69 189 VAL A CA 1
ATOM 1468 C C . VAL A 1 189 ? -41.800 47.881 69.916 1.00 75.69 189 VAL A C 1
ATOM 1470 O O . VAL A 1 189 ? -42.452 48.683 70.585 1.00 75.69 189 VAL A O 1
ATOM 1473 N N . THR A 1 190 ? -40.945 48.284 68.973 1.00 75.62 190 THR A N 1
ATOM 1474 C CA . THR A 1 190 ? -40.672 49.702 68.695 1.00 75.62 190 THR A CA 1
ATOM 1475 C C . THR A 1 190 ? -41.889 50.414 68.104 1.00 75.62 190 THR A C 1
ATOM 1477 O O . THR A 1 190 ? -42.229 51.511 68.553 1.00 75.62 190 THR A O 1
ATOM 1480 N N . VAL A 1 191 ? -42.608 49.776 67.174 1.00 82.56 191 VAL A N 1
ATOM 1481 C CA . VAL A 1 191 ? -43.848 50.319 66.594 1.00 82.56 191 VAL A CA 1
ATOM 1482 C C . VAL A 1 191 ? -44.933 50.487 67.660 1.00 82.56 191 VAL A C 1
ATOM 1484 O O . VAL A 1 191 ? -45.574 51.539 67.724 1.00 82.56 191 VAL A O 1
ATOM 1487 N N . VAL A 1 192 ? -45.112 49.498 68.542 1.00 85.69 192 VAL A N 1
ATOM 1488 C CA . VAL A 1 192 ? -46.101 49.576 69.628 1.00 85.69 192 VAL A CA 1
ATOM 1489 C C . VAL A 1 192 ? -45.759 50.713 70.592 1.00 85.69 192 VAL A C 1
ATOM 1491 O O . VAL A 1 192 ? -46.627 51.536 70.885 1.00 85.69 192 VAL A O 1
ATOM 1494 N N . VAL A 1 193 ? -44.501 50.839 71.024 1.00 84.75 193 VAL A N 1
ATOM 1495 C CA . VAL A 1 193 ? -44.074 51.920 71.932 1.00 84.75 193 VAL A CA 1
ATOM 1496 C C . VAL A 1 193 ? -44.272 53.298 71.294 1.00 84.75 193 VAL A C 1
ATOM 1498 O O . VAL A 1 193 ? -44.847 54.183 71.930 1.00 84.75 193 VAL A O 1
ATOM 1501 N N . LEU A 1 194 ? -43.877 53.482 70.030 1.00 82.81 194 LEU A N 1
ATOM 1502 C CA . LEU A 1 194 ? -44.080 54.748 69.318 1.00 82.81 194 LEU A CA 1
ATOM 1503 C C . LEU A 1 194 ? -45.568 55.087 69.166 1.00 82.81 194 LEU A C 1
ATOM 1505 O O . LEU A 1 194 ? -45.954 56.235 69.386 1.00 82.81 194 LEU A O 1
ATOM 1509 N N . SER A 1 195 ? -46.418 54.101 68.867 1.00 84.56 195 SER A N 1
ATOM 1510 C CA . SER A 1 195 ? -47.865 54.319 68.751 1.00 84.56 195 SER A CA 1
ATOM 1511 C C . SER A 1 195 ? -48.506 54.753 70.076 1.00 84.56 195 SER A C 1
ATOM 1513 O O . SER A 1 195 ? -49.337 55.661 70.084 1.00 84.56 195 SER A O 1
ATOM 1515 N N . ILE A 1 196 ? -48.069 54.187 71.208 1.00 85.62 196 ILE A N 1
ATOM 1516 C CA . ILE A 1 196 ? -48.547 54.569 72.545 1.00 85.62 196 ILE A CA 1
ATOM 1517 C C . ILE A 1 196 ? -48.098 55.993 72.889 1.00 85.62 196 ILE A C 1
ATOM 1519 O O . ILE A 1 196 ? -48.899 56.778 73.395 1.00 85.62 196 ILE A O 1
ATOM 1523 N N . VAL A 1 197 ? -46.850 56.362 72.581 1.00 84.00 197 VAL A N 1
ATOM 1524 C CA . VAL A 1 197 ? -46.342 57.727 72.803 1.00 84.00 197 VAL A CA 1
ATOM 1525 C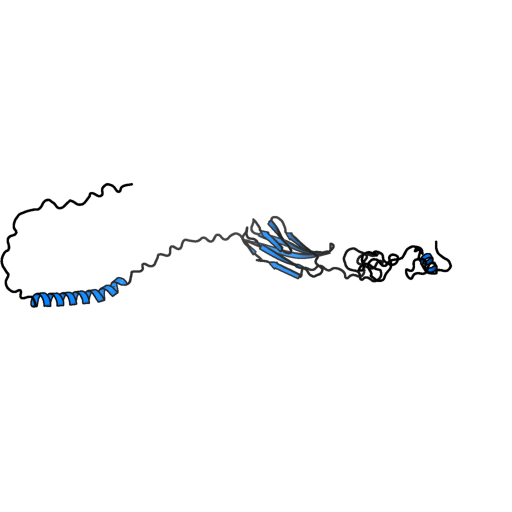 C . VAL A 1 197 ? -47.122 58.744 71.967 1.00 84.00 197 VAL A C 1
ATOM 1527 O O . VAL A 1 197 ? -47.556 59.765 72.500 1.00 84.00 197 VAL A O 1
ATOM 1530 N N . VAL A 1 198 ? -47.374 58.453 70.687 1.00 82.38 198 VAL A N 1
ATOM 1531 C CA . VAL A 1 198 ? -48.188 59.317 69.817 1.00 82.38 198 VAL A CA 1
ATOM 1532 C C . VAL A 1 198 ? -49.616 59.440 70.354 1.00 82.38 198 VAL A C 1
ATOM 1534 O O . VAL A 1 198 ? -50.138 60.552 70.451 1.00 82.38 198 VAL A O 1
ATOM 1537 N N . LEU A 1 199 ? -50.236 58.336 70.779 1.00 81.56 199 LEU A N 1
ATOM 1538 C CA . LEU A 1 199 ? -51.569 58.369 71.381 1.00 81.56 199 LEU A CA 1
ATOM 1539 C C . LEU A 1 199 ? -51.598 59.221 72.653 1.00 81.56 199 LEU A C 1
ATOM 1541 O O . LEU A 1 199 ? -52.471 60.077 72.777 1.00 81.56 199 LEU A O 1
ATOM 1545 N N . LEU A 1 200 ? -50.624 59.082 73.553 1.00 80.62 200 LEU A N 1
ATOM 1546 C CA . LEU A 1 200 ? -50.537 59.914 74.757 1.00 80.62 200 LEU A CA 1
ATOM 1547 C C . LEU A 1 200 ? -50.401 61.404 74.420 1.00 80.62 200 LEU A C 1
ATOM 1549 O O . LEU A 1 200 ? -51.079 62.228 75.033 1.00 80.62 200 LEU A O 1
ATOM 1553 N N . VAL A 1 201 ? -49.601 61.760 73.410 1.00 78.06 201 VAL A N 1
ATOM 1554 C CA . VAL A 1 201 ? -49.474 63.153 72.950 1.00 78.06 201 VAL A CA 1
ATOM 1555 C C . VAL A 1 201 ? -50.789 63.668 72.355 1.00 78.06 201 VAL A C 1
ATOM 1557 O O . VAL A 1 201 ? -51.178 64.798 72.641 1.00 78.06 201 VAL A O 1
ATOM 1560 N N . THR A 1 202 ? -51.523 62.859 71.587 1.00 74.50 202 THR A N 1
ATOM 1561 C CA . THR A 1 202 ? -52.829 63.276 71.035 1.00 74.50 202 THR A CA 1
ATOM 1562 C C . THR A 1 202 ? -53.921 63.399 72.103 1.00 74.50 202 THR A C 1
ATOM 1564 O O . THR A 1 202 ? -54.713 64.340 72.057 1.00 74.50 202 THR A O 1
ATOM 1567 N N . VAL A 1 203 ? -53.940 62.511 73.104 1.00 72.81 203 VAL A N 1
ATOM 1568 C CA . VAL A 1 203 ? -54.913 62.536 74.209 1.00 72.81 203 VAL A CA 1
ATOM 1569 C C . VAL A 1 203 ? -54.640 63.699 75.164 1.00 72.81 203 VAL A C 1
ATOM 1571 O O . VAL A 1 203 ? -55.578 64.364 75.602 1.00 72.81 203 VAL A O 1
ATOM 1574 N N . LEU A 1 204 ? -53.370 63.992 75.461 1.00 69.12 204 LEU A N 1
ATOM 1575 C CA . LEU A 1 204 ? -52.989 65.106 76.337 1.00 69.12 204 LEU A CA 1
ATOM 1576 C C . LEU A 1 204 ? -52.967 66.461 75.605 1.00 69.12 204 LEU A C 1
ATOM 1578 O O . LEU A 1 204 ? -53.141 67.502 76.238 1.00 69.12 204 LEU A O 1
ATOM 1582 N N . GLY A 1 205 ? -52.769 66.461 74.283 1.00 63.50 205 GLY A N 1
ATOM 1583 C CA . GLY A 1 205 ? -52.537 67.660 73.473 1.00 63.50 205 GLY A CA 1
ATOM 1584 C C . GLY A 1 205 ? -53.763 68.269 72.787 1.00 63.50 205 GLY A C 1
ATOM 1585 O O . GLY A 1 205 ? -53.679 69.397 72.305 1.00 63.50 205 GLY A O 1
ATOM 1586 N N . TRP A 1 206 ? -54.917 67.598 72.740 1.00 61.44 206 TRP A N 1
ATOM 1587 C CA . TRP A 1 206 ? -56.112 68.137 72.072 1.00 61.44 206 TRP A CA 1
ATOM 1588 C C . TRP A 1 206 ? -57.172 68.660 73.046 1.00 61.44 206 TRP A C 1
ATOM 1590 O O . TRP A 1 206 ? -58.237 68.074 73.234 1.00 61.44 206 TRP A O 1
ATOM 1600 N N . LYS A 1 207 ? -56.944 69.862 73.590 1.00 61.44 207 LYS A N 1
ATOM 1601 C CA . LYS A 1 207 ? -58.056 70.713 74.044 1.00 61.44 207 LYS A CA 1
ATOM 1602 C C . LYS A 1 207 ? -58.735 71.338 72.822 1.00 61.44 207 LYS A C 1
ATOM 1604 O O . LYS A 1 207 ? -58.275 72.352 72.305 1.00 61.44 207 LYS A O 1
ATOM 1609 N N . ARG A 1 208 ? -59.830 70.732 72.349 1.00 55.53 208 ARG A N 1
ATOM 1610 C CA . ARG A 1 208 ? -60.662 71.310 71.277 1.00 55.53 208 ARG A CA 1
ATOM 1611 C C . ARG A 1 208 ? -61.383 72.577 71.784 1.00 55.53 208 ARG A C 1
ATOM 1613 O O . ARG A 1 208 ? -62.018 72.506 72.839 1.00 55.53 208 ARG A O 1
ATOM 1620 N N . PRO A 1 209 ? -61.340 73.722 71.076 1.00 61.75 209 PRO A N 1
ATOM 1621 C CA . PRO A 1 209 ? -62.231 74.845 71.363 1.00 61.75 209 PRO A CA 1
ATOM 1622 C C . PRO A 1 209 ? -63.698 74.485 71.059 1.00 61.75 209 PRO A C 1
ATOM 1624 O O . PRO A 1 209 ? -63.986 73.633 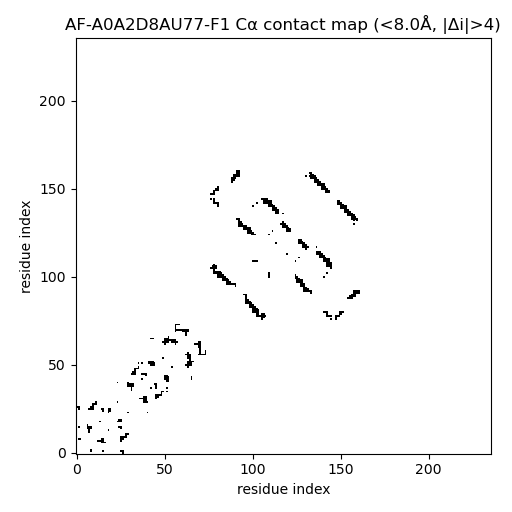70.217 1.00 61.75 209 PRO A O 1
ATOM 1627 N N . LYS A 1 210 ? -64.625 75.112 71.799 1.00 55.09 210 LYS A N 1
ATOM 1628 C CA . LYS A 1 210 ? -66.073 74.830 71.788 1.00 55.09 210 LYS A CA 1
ATOM 1629 C C . LYS A 1 210 ? -66.703 75.080 70.403 1.00 55.09 210 LYS A C 1
ATOM 1631 O O . LYS A 1 210 ? -66.333 76.020 69.709 1.00 55.09 210 LYS A O 1
ATOM 1636 N N . ALA A 1 211 ? -67.646 74.204 70.051 1.00 57.69 211 ALA A N 1
ATOM 1637 C CA . ALA A 1 211 ? -68.257 74.003 68.734 1.00 57.69 211 ALA A CA 1
ATOM 1638 C C . ALA A 1 211 ? -68.924 75.238 68.090 1.00 57.69 211 ALA A C 1
ATOM 1640 O O . ALA A 1 211 ? -69.526 76.035 68.811 1.00 57.69 211 ALA A O 1
ATOM 1641 N N . PRO A 1 212 ? -68.961 75.326 66.743 1.00 59.38 212 PRO A N 1
ATOM 1642 C CA . PRO A 1 212 ? -69.927 76.160 66.040 1.00 59.38 212 PRO A CA 1
ATOM 1643 C C . PRO A 1 212 ? -71.172 75.389 65.548 1.00 59.38 212 PRO A C 1
ATOM 1645 O O . PRO A 1 212 ? -71.084 74.290 65.008 1.00 59.38 212 PRO A O 1
ATOM 1648 N N . VAL A 1 213 ? -72.314 76.043 65.796 1.00 59.31 213 VAL A N 1
ATOM 1649 C CA . VAL A 1 213 ? -73.621 76.123 65.103 1.00 59.31 213 VAL A CA 1
ATOM 1650 C C . VAL A 1 213 ? -74.062 74.959 64.192 1.00 59.31 213 VAL A C 1
ATOM 1652 O O . VAL A 1 213 ? -73.426 74.646 63.190 1.00 59.31 213 VAL A O 1
ATOM 1655 N N . LYS A 1 214 ? -75.247 74.402 64.503 1.00 54.22 214 LYS A N 1
ATOM 1656 C CA . LYS A 1 214 ? -76.010 73.471 63.652 1.00 54.22 214 LYS A CA 1
ATOM 1657 C C . LYS A 1 214 ? -76.326 74.111 62.296 1.00 54.22 214 LYS A C 1
ATOM 1659 O O . LYS A 1 214 ? -77.001 75.134 62.251 1.00 54.22 214 LYS A O 1
ATOM 1664 N N . TRP A 1 215 ? -75.910 73.450 61.222 1.00 48.06 215 TRP A N 1
ATOM 1665 C CA . TRP A 1 215 ? -76.388 73.714 59.869 1.00 48.06 215 TRP A CA 1
ATOM 1666 C C . TRP A 1 215 ? -77.405 72.642 59.472 1.00 48.06 215 TRP A C 1
ATOM 1668 O O . TRP A 1 215 ? -77.121 71.449 59.574 1.00 48.06 215 TRP A O 1
ATOM 1678 N N . GLU A 1 216 ? -78.587 73.074 59.040 1.00 58.22 216 GLU A N 1
ATOM 1679 C CA . GLU A 1 216 ? -79.622 72.230 58.436 1.00 58.22 216 GLU A CA 1
ATOM 1680 C C . GLU A 1 216 ? -79.458 72.238 56.909 1.00 58.22 216 GLU A C 1
ATOM 1682 O O . GLU A 1 216 ? -79.238 73.290 56.307 1.00 58.22 216 GLU A O 1
ATOM 1687 N N . GLN A 1 217 ? -79.530 71.060 56.282 1.00 56.34 217 GLN A N 1
ATOM 1688 C CA . GLN A 1 217 ? -79.426 70.913 54.828 1.00 56.34 217 GLN A CA 1
ATOM 1689 C C . GLN A 1 217 ? -80.799 71.101 54.158 1.00 56.34 217 GLN A C 1
ATOM 1691 O O . GLN A 1 217 ? -81.769 70.475 54.595 1.00 56.34 217 GLN A O 1
ATOM 1696 N N . PRO A 1 218 ? -80.902 71.898 53.078 1.00 55.31 218 PRO A N 1
ATOM 1697 C CA . PRO A 1 218 ? -82.126 71.999 52.294 1.00 55.31 218 PRO A CA 1
ATOM 1698 C C . PRO A 1 218 ? -82.364 70.734 51.458 1.00 55.31 218 PRO A C 1
ATOM 1700 O O . PRO A 1 218 ? -81.455 70.178 50.841 1.00 55.31 218 PRO A O 1
ATOM 1703 N N . VAL A 1 219 ? -83.619 70.288 51.457 1.00 60.69 219 VAL A N 1
ATOM 1704 C CA . VAL A 1 219 ? -84.090 69.047 50.837 1.00 60.69 219 VAL A CA 1
ATOM 1705 C C . VAL A 1 219 ? -84.506 69.321 49.393 1.00 60.69 219 VAL A C 1
ATOM 1707 O O . VAL A 1 219 ? -85.642 69.708 49.150 1.00 60.69 219 VAL A O 1
ATOM 1710 N N . THR A 1 220 ? -83.614 69.108 48.427 1.00 57.69 220 THR A N 1
ATOM 1711 C CA . THR A 1 220 ? -84.002 68.913 47.017 1.00 57.69 220 THR A CA 1
ATOM 1712 C C . THR A 1 220 ? -82.997 67.992 46.328 1.00 57.69 220 THR A C 1
ATOM 1714 O O . THR A 1 220 ? -81.824 68.334 46.196 1.00 57.69 220 THR A O 1
ATOM 1717 N N . TYR A 1 221 ? -83.472 66.813 45.924 1.00 56.12 221 TYR A N 1
ATOM 1718 C CA . TYR A 1 221 ? -82.740 65.771 45.201 1.00 56.12 221 TYR A CA 1
ATOM 1719 C C . TYR A 1 221 ? -82.874 66.026 43.691 1.00 56.12 221 TYR A C 1
ATOM 1721 O O . TYR A 1 221 ? -83.996 66.102 43.189 1.00 56.12 221 TYR A O 1
ATOM 1729 N N . ASP A 1 222 ? -81.754 66.200 42.986 1.00 59.00 222 ASP A N 1
ATOM 1730 C CA . ASP A 1 222 ? -81.724 66.370 41.528 1.00 59.00 222 ASP A CA 1
ATOM 1731 C C . ASP A 1 222 ? -81.555 64.998 40.849 1.00 59.00 222 ASP A C 1
ATOM 1733 O O . ASP A 1 222 ? -80.564 64.300 41.059 1.00 59.00 222 ASP A O 1
ATOM 1737 N N . ASN A 1 223 ? -82.561 64.607 40.064 1.00 62.19 223 ASN A N 1
ATOM 1738 C CA . ASN A 1 223 ? -82.720 63.291 39.433 1.00 62.19 223 ASN A CA 1
ATOM 1739 C C . ASN A 1 223 ? -81.976 63.145 38.087 1.00 62.19 223 ASN A C 1
ATOM 1741 O O . ASN A 1 223 ? -82.208 62.172 37.374 1.00 62.19 223 ASN A O 1
ATOM 1745 N N . ASN A 1 224 ? -81.102 64.083 37.711 1.00 63.19 224 ASN A N 1
ATOM 1746 C CA . ASN A 1 224 ? -80.463 64.105 36.387 1.00 63.19 224 ASN A CA 1
ATOM 1747 C C . ASN A 1 224 ? -79.021 63.566 36.333 1.00 63.19 224 ASN A C 1
ATOM 1749 O O . ASN A 1 224 ? -78.283 63.875 35.399 1.00 63.19 224 ASN A O 1
ATOM 1753 N N . VAL A 1 225 ? -78.608 62.728 37.288 1.00 59.38 225 VAL A N 1
ATOM 1754 C CA . VAL A 1 225 ? -77.322 62.014 37.206 1.00 59.38 225 VAL A CA 1
ATOM 1755 C C . VAL A 1 225 ? -77.556 60.640 36.559 1.00 59.38 225 VAL A C 1
ATOM 1757 O O . VAL A 1 225 ? -78.214 59.800 37.175 1.00 59.38 225 VAL A O 1
ATOM 1760 N N . PRO A 1 226 ? -77.063 60.375 35.331 1.00 63.09 226 PRO A N 1
ATOM 1761 C CA . PRO A 1 226 ? -77.290 59.096 34.664 1.00 63.09 226 PRO A CA 1
ATOM 1762 C C . PRO A 1 226 ? -76.628 57.953 35.437 1.00 63.09 226 PRO A C 1
ATOM 1764 O O . PRO A 1 226 ? -75.451 58.033 35.794 1.00 63.09 226 PRO A O 1
ATOM 1767 N N . ALA A 1 227 ? -77.386 56.886 35.688 1.00 66.12 227 ALA A N 1
ATOM 1768 C CA . ALA A 1 227 ? -76.879 55.678 36.325 1.00 66.12 227 ALA A CA 1
ATOM 1769 C C . ALA A 1 227 ? -75.813 54.993 35.450 1.00 66.12 227 ALA A C 1
ATOM 1771 O O . ALA A 1 227 ? -75.896 55.002 34.220 1.00 66.12 227 ALA A O 1
ATOM 1772 N N . ALA A 1 228 ? -74.809 54.406 36.106 1.00 62.84 228 ALA A N 1
ATOM 1773 C CA . ALA A 1 228 ? -73.698 53.715 35.459 1.00 62.84 228 ALA A CA 1
ATOM 1774 C C . ALA A 1 228 ? -74.189 52.546 34.571 1.00 62.84 228 ALA A C 1
ATOM 1776 O O . ALA A 1 228 ? -75.112 51.834 34.970 1.00 62.84 228 ALA A O 1
ATOM 1777 N N . PRO A 1 229 ? -73.593 52.337 33.381 1.00 65.69 229 PRO A N 1
ATOM 1778 C CA . PRO A 1 229 ? -74.039 51.309 32.443 1.00 65.69 229 PRO A CA 1
ATOM 1779 C C . PRO A 1 229 ? -73.720 49.883 32.924 1.00 65.69 229 PRO A C 1
ATOM 1781 O O . PRO A 1 229 ? -72.652 49.618 33.475 1.00 65.69 229 PRO A O 1
ATOM 1784 N N . ASP A 1 230 ? -74.669 48.976 32.681 1.00 65.81 230 ASP A N 1
ATOM 1785 C CA . ASP A 1 230 ? -74.649 47.561 33.071 1.00 65.81 230 ASP A CA 1
ATOM 1786 C C . ASP A 1 230 ? -73.691 46.723 32.193 1.00 65.81 230 ASP A C 1
ATOM 1788 O O . ASP A 1 230 ? -73.712 46.805 30.964 1.00 65.81 230 ASP A O 1
ATOM 1792 N N . LEU A 1 231 ? -72.839 45.912 32.830 1.00 65.62 231 LEU A N 1
ATOM 1793 C CA . LEU A 1 231 ? -71.717 45.166 32.231 1.00 65.62 231 LEU A CA 1
ATOM 1794 C C . LEU A 1 231 ? -72.082 43.730 31.800 1.00 65.62 231 LEU A C 1
ATOM 1796 O O . LEU A 1 231 ? -71.208 42.888 31.594 1.00 65.62 231 LEU A O 1
ATOM 1800 N N . SER A 1 232 ? -73.365 43.436 31.601 1.00 66.06 232 SER A N 1
ATOM 1801 C CA . SER A 1 232 ? -73.874 42.094 31.276 1.00 66.06 232 SER A CA 1
ATOM 1802 C C . SER A 1 232 ? -73.621 41.599 29.835 1.00 66.06 232 SER A C 1
ATOM 1804 O O . SER A 1 232 ? -74.124 40.546 29.456 1.00 66.06 232 SER A O 1
ATOM 1806 N N . MET A 1 233 ? -72.812 42.291 29.020 1.00 63.78 233 MET A N 1
ATOM 1807 C CA . MET A 1 233 ? -72.577 41.935 27.603 1.00 63.78 233 MET A CA 1
ATOM 1808 C C . MET A 1 233 ? -71.201 41.328 27.272 1.00 63.78 233 MET A C 1
ATOM 1810 O O . MET A 1 233 ? -70.885 41.151 26.099 1.00 63.78 233 MET A O 1
ATOM 1814 N N . TRP A 1 234 ? -70.369 40.993 28.260 1.00 62.09 234 TRP A N 1
ATOM 1815 C CA . TRP A 1 234 ? -69.000 40.501 28.018 1.00 62.09 234 TRP A CA 1
ATOM 1816 C C . TRP A 1 234 ? -68.818 39.028 28.413 1.00 62.09 234 TRP A C 1
ATOM 1818 O O . TRP A 1 234 ? -67.817 38.657 29.019 1.00 62.09 234 TRP A O 1
ATOM 1828 N N . SER A 1 235 ? -69.783 38.173 28.052 1.00 62.09 235 SER A N 1
ATOM 1829 C CA . SER A 1 235 ? -69.598 36.717 28.069 1.00 62.09 235 SER A CA 1
ATOM 1830 C C . SER A 1 235 ? -69.565 36.155 26.646 1.00 62.09 235 SER A C 1
ATOM 1832 O O . SER A 1 235 ? -70.610 35.994 26.007 1.00 62.09 235 SER A O 1
ATOM 1834 N N . LYS A 1 236 ? -68.368 35.825 26.167 1.00 52.47 236 LYS A N 1
ATOM 1835 C CA . LYS A 1 236 ? -68.154 34.793 25.155 1.00 52.47 236 LYS A CA 1
ATOM 1836 C C . LYS A 1 236 ? -66.820 34.113 25.404 1.00 52.47 236 LYS A C 1
ATOM 1838 O O . LYS A 1 236 ? -65.854 34.852 25.689 1.00 52.47 236 LYS A O 1
#

Mean predicted aligned error: 16.7 Å

Nearest PDB structures (foldseek):
  4nzj-assembly1_A  TM=6.134E-01  e=1.098E-02  Bacteroides fragilis NCTC 9343
  7biz-assembly1_A  TM=6.344E-01  e=6.034E-02  Bacteroides thetaiotaomicron
  4r5o-assembly3_C  TM=5.471E-01  e=2.222E-02  Bacteroides thetaiotaomicron VPI-5482
  7nmu-assembly1_AAA  TM=5.371E-01  e=4.196E-01  Homo sapiens
  6tda-assembly1_R  TM=4.884E-01  e=4.450E-01  Saccharomyces cerevisiae S288C

Secondary structure (DSSP, 8-state):
---TT-SSTT-SS--HHHHHHHT--TTS----SS-SS--TTT-S-TT-TTSSTTPPP-SSSS-TTSSS-SSTTPPPP---EEEEEES-SEEETT--EEEEEEE-TT--EEEEEE-TT-EEEEETTEEEEE-SS-EEEEEEEEEEETTEEEEEEEEEEEE-------------------THHHHHHHHHHHHHHHHHHHHHHHHHH--PPPPP-PPPPP------SPPPPP-TT---

Sequence (236 aa):
MTEWQDADTDDDGLKDGYELFIGTNPLFTDLDNDGDGLRWFQDCDDNNSNISPYANEIRNGIDDNCNGEIDEGLPDLNPQILIVSYSSQSAEVNRNIAITAFGNSDTETILFDFEDPLQTEFSINQATVVASSPGIYRGEVCAVTEGLFNCESIVVEFTTVQEIEVEPTIKSEPEERSTYVSQLSENIVTVVVLSIVVLLVTVLGWKRPKAPVKWEQPVTYDNNVPAAPDLSMWSK

Foldseek 3Di:
DDDPVAQQQCPQPDGCVVCVVLVHHSNDHQDQQCPLPDTPSQFPDSVDSQAGLPHDADQPQDNSNPPPDHRPPDDDQDKEWDDWDWPDQEEAAFDKIKIATDIDPSFPAKDKFWDPPWDWDDDGRMIIIHHNDWDKIKIWIWRDDPHDTDIDIGIHTYDHDPDPPPPPPPPPPPPCPDPVVVVVVVVVVVVVVVVVVVVVCVVVPDPDDDDDDDDDDDDDDDPPDDDDDDPPPPDD

Radius of gyration: 53.9 Å; Cα contacts (8 Å, |Δi|>4): 328; chains: 1; bounding box: 110×91×129 Å